Protein AF-A0A7S2IAU6-F1 (afdb_monomer_lite)

Sequence (207 aa):
QGCVGSRCLAGGSSYVEPAMAGFDFDEIPEDHSEEKEKLLCVQAKAVERLSSPEARLVFDALRDQCAKREQFDGARVEKIMAFLGSVCEQYSVDLEWIFTTPGTLFAGDAEVSRLQSEIDELIRFCDPGPSGLDKNDCIEVTGLESESGKPNNGKKAVVTKWMPEKGRYEVRISGDKFLTLKPENLRKLGELEKLRCVQKQAAEIMA

Structure (mmCIF, N/CA/C/O backbone):
data_AF-A0A7S2IAU6-F1
#
_entry.id   AF-A0A7S2IAU6-F1
#
loop_
_atom_site.group_PDB
_atom_site.id
_atom_site.type_symbol
_atom_site.label_atom_id
_atom_site.label_alt_id
_atom_site.label_comp_id
_atom_site.label_asym_id
_atom_site.label_entity_id
_atom_site.label_seq_id
_atom_site.pdbx_PDB_ins_code
_atom_site.Cartn_x
_atom_site.Cartn_y
_atom_site.Cartn_z
_atom_site.occupancy
_atom_site.B_iso_or_equiv
_atom_site.auth_seq_id
_atom_site.auth_comp_id
_atom_site.auth_asym_id
_atom_site.auth_atom_id
_atom_site.pdbx_PDB_model_num
ATOM 1 N N . GLN A 1 1 ? 55.550 -36.530 42.827 1.00 49.88 1 GLN A N 1
ATOM 2 C CA . GLN A 1 1 ? 55.565 -37.316 41.573 1.00 49.88 1 GLN A CA 1
ATOM 3 C C . GLN A 1 1 ? 54.332 -36.888 40.788 1.00 49.88 1 GLN A C 1
ATOM 5 O O . GLN A 1 1 ? 53.255 -37.027 41.333 1.00 49.88 1 GLN A O 1
ATOM 10 N N . GLY A 1 2 ? 54.363 -36.266 39.616 1.00 49.06 2 GLY A N 1
ATOM 11 C CA . GLY A 1 2 ? 55.437 -35.792 38.754 1.00 49.06 2 GLY A CA 1
ATOM 12 C C . GLY A 1 2 ? 54.860 -34.731 37.799 1.00 49.06 2 GLY A C 1
ATOM 13 O O . GLY A 1 2 ? 53.654 -34.680 37.574 1.00 49.06 2 GLY A O 1
ATOM 14 N N . CYS A 1 3 ? 55.732 -33.858 37.302 1.00 47.06 3 CYS A N 1
ATOM 15 C CA . CYS A 1 3 ? 55.456 -32.831 36.298 1.00 47.06 3 CYS A CA 1
ATOM 16 C C . CYS A 1 3 ? 55.268 -33.433 34.900 1.00 47.06 3 CYS A C 1
ATOM 18 O O . CYS A 1 3 ? 56.071 -34.290 34.560 1.00 47.06 3 CYS A O 1
ATOM 20 N N . VAL A 1 4 ? 54.359 -32.886 34.077 1.00 53.03 4 VAL A N 1
ATOM 21 C CA . VAL A 1 4 ? 54.545 -32.480 32.653 1.00 53.03 4 VAL A CA 1
ATOM 22 C C . VAL A 1 4 ? 53.312 -31.610 32.318 1.00 53.03 4 VAL A C 1
ATOM 24 O O . VAL A 1 4 ? 52.197 -32.045 32.559 1.00 53.03 4 VAL A O 1
ATOM 27 N N . GLY A 1 5 ? 53.365 -30.343 31.906 1.00 53.44 5 GLY A N 1
ATOM 28 C CA . GLY A 1 5 ? 54.217 -29.740 30.889 1.00 53.44 5 GLY A CA 1
ATOM 29 C C . GLY A 1 5 ? 53.510 -29.843 29.534 1.00 53.44 5 GLY A C 1
ATOM 30 O O . GLY A 1 5 ? 53.753 -30.790 28.797 1.00 53.44 5 GLY A O 1
ATOM 31 N N . SER A 1 6 ? 52.618 -28.908 29.196 1.00 59.94 6 SER A N 1
ATOM 32 C CA . SER A 1 6 ? 52.077 -28.796 27.835 1.00 59.94 6 SER A CA 1
ATOM 33 C C . SER A 1 6 ? 51.987 -27.337 27.415 1.00 59.94 6 SER A C 1
ATOM 35 O O . SER A 1 6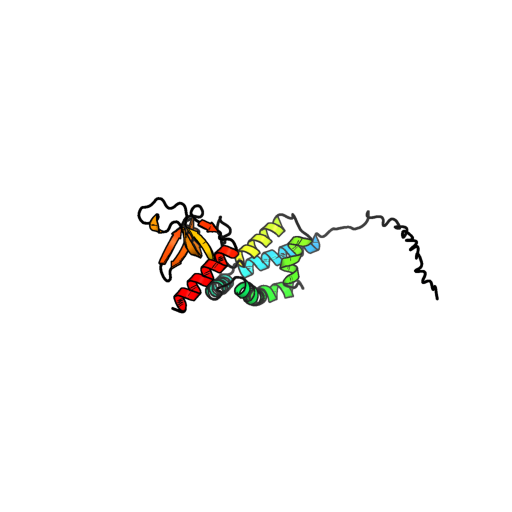 ? 51.426 -26.481 28.093 1.00 59.94 6 SER A O 1
ATOM 37 N N . ARG A 1 7 ? 52.689 -27.094 26.315 1.00 52.72 7 ARG A N 1
ATOM 38 C CA . ARG A 1 7 ? 53.165 -25.843 25.750 1.00 52.72 7 ARG A CA 1
ATOM 39 C C . ARG A 1 7 ? 52.294 -25.601 24.516 1.00 52.72 7 ARG A C 1
ATOM 41 O O . ARG A 1 7 ? 52.447 -26.331 23.544 1.00 52.72 7 ARG A O 1
ATOM 48 N N . CYS A 1 8 ? 51.378 -24.636 24.557 1.00 59.12 8 CYS A N 1
ATOM 49 C CA . CYS A 1 8 ? 50.621 -24.230 23.371 1.00 59.12 8 CYS A CA 1
ATOM 50 C C . CYS A 1 8 ? 51.310 -23.033 22.715 1.00 59.12 8 CYS A C 1
ATOM 52 O O . CYS A 1 8 ? 51.660 -22.051 23.366 1.00 59.12 8 CYS A O 1
ATOM 54 N N . LEU A 1 9 ? 51.578 -23.208 21.427 1.00 56.75 9 LEU A N 1
ATOM 55 C CA . LEU A 1 9 ? 52.429 -22.394 20.575 1.00 56.75 9 LEU A CA 1
ATOM 56 C C . LEU A 1 9 ? 51.733 -21.078 20.210 1.00 56.75 9 LEU A C 1
ATOM 58 O O . LEU A 1 9 ? 50.591 -21.078 19.759 1.00 56.75 9 LEU A O 1
ATOM 62 N N . ALA A 1 10 ? 52.454 -19.968 20.360 1.00 54.72 10 ALA A N 1
ATOM 63 C CA . ALA A 1 10 ? 52.104 -18.692 19.757 1.00 54.72 10 ALA A CA 1
ATOM 64 C C . ALA A 1 10 ? 52.310 -18.794 18.234 1.00 54.72 10 ALA A C 1
ATOM 66 O O . ALA A 1 10 ? 53.439 -18.759 17.748 1.00 54.72 10 ALA A O 1
ATOM 67 N N . GLY A 1 11 ? 51.220 -18.976 17.488 1.00 56.69 11 GLY A N 1
ATOM 68 C CA . GLY A 1 11 ? 51.207 -18.866 16.032 1.00 56.69 11 GLY A CA 1
ATOM 69 C C . GLY A 1 11 ? 51.083 -17.401 15.629 1.00 56.69 11 GLY A C 1
ATOM 70 O O . GLY A 1 11 ? 49.991 -16.842 15.662 1.00 56.69 11 GLY A O 1
ATOM 71 N N . GLY A 1 12 ? 52.204 -16.773 15.277 1.00 52.38 12 GLY A N 1
ATOM 72 C CA . GLY A 1 12 ? 52.212 -15.467 14.627 1.00 52.38 12 GLY A CA 1
ATOM 73 C C . GLY A 1 12 ? 51.641 -15.590 13.217 1.00 52.38 12 GLY A C 1
ATOM 74 O O . GLY A 1 12 ? 52.307 -16.101 12.322 1.00 52.38 12 GLY A O 1
ATOM 75 N N . SER A 1 13 ? 50.404 -15.135 13.026 1.00 59.09 13 SER A N 1
ATOM 76 C CA . SER A 1 13 ? 49.812 -14.948 11.704 1.00 59.09 13 SER A CA 1
ATOM 77 C C . SER A 1 13 ? 50.362 -13.650 11.117 1.00 59.09 13 SER A C 1
ATOM 79 O O . SER A 1 13 ? 49.843 -12.571 11.395 1.00 59.09 13 SER A O 1
ATOM 81 N N . SER A 1 14 ? 51.441 -13.740 10.338 1.00 59.97 14 SER A N 1
ATOM 82 C CA . SER A 1 14 ? 51.926 -12.629 9.520 1.00 59.97 14 SER A CA 1
ATOM 83 C C . SER A 1 14 ? 50.913 -12.372 8.406 1.00 59.97 14 SER A C 1
ATOM 85 O O . SER A 1 14 ? 50.930 -13.034 7.368 1.00 59.97 14 SER A O 1
ATOM 87 N N . TYR A 1 15 ? 49.989 -11.450 8.659 1.00 60.81 15 TYR A N 1
ATOM 88 C CA . TYR A 1 15 ? 49.079 -10.935 7.648 1.00 60.81 15 TYR A CA 1
ATOM 89 C C . TYR A 1 15 ? 49.919 -10.120 6.661 1.00 60.81 15 TYR A C 1
ATOM 91 O O . TYR A 1 15 ? 50.448 -9.066 7.008 1.00 60.81 15 TYR A O 1
ATOM 99 N N . VAL A 1 16 ? 50.128 -10.660 5.464 1.00 64.38 16 VAL A N 1
ATOM 100 C CA . VAL A 1 16 ? 50.769 -9.934 4.367 1.00 64.38 16 VAL A CA 1
ATOM 101 C C . VAL A 1 16 ? 49.661 -9.103 3.733 1.00 64.38 16 VAL A C 1
ATOM 103 O O . VAL A 1 16 ? 48.736 -9.674 3.159 1.00 64.38 16 VAL A O 1
ATOM 106 N N . GLU A 1 17 ? 49.698 -7.780 3.904 1.00 61.25 17 GLU A N 1
ATOM 107 C CA . GLU A 1 17 ? 48.782 -6.879 3.200 1.00 61.25 17 GLU A CA 1
ATOM 108 C C . GLU A 1 17 ? 48.925 -7.116 1.688 1.00 61.25 17 GLU A C 1
ATOM 110 O O . GLU A 1 17 ? 50.026 -6.956 1.149 1.00 61.25 17 GLU A O 1
ATOM 115 N N . PRO A 1 18 ? 47.858 -7.536 0.984 1.00 67.00 18 PRO A N 1
ATOM 116 C CA . PRO A 1 18 ? 47.902 -7.607 -0.464 1.00 67.00 18 PRO A CA 1
ATOM 117 C C . PRO A 1 18 ? 48.033 -6.179 -0.993 1.00 67.00 18 PRO A C 1
ATOM 119 O O . PRO A 1 18 ? 47.197 -5.323 -0.708 1.00 67.00 18 PRO A O 1
ATOM 122 N N . ALA A 1 19 ? 49.101 -5.923 -1.749 1.00 62.97 19 ALA A N 1
ATOM 123 C CA . ALA A 1 19 ? 49.292 -4.671 -2.461 1.00 62.97 19 ALA A CA 1
ATOM 124 C C . ALA A 1 19 ? 48.066 -4.424 -3.352 1.00 62.97 19 ALA A C 1
ATOM 126 O O . ALA A 1 19 ? 47.854 -5.134 -4.336 1.00 62.97 19 ALA A O 1
ATOM 127 N N . MET A 1 20 ? 47.238 -3.449 -2.971 1.00 63.84 20 MET A N 1
ATOM 128 C CA . MET A 1 20 ? 46.122 -2.986 -3.785 1.00 63.84 20 MET A CA 1
ATOM 129 C C . MET A 1 20 ? 46.710 -2.326 -5.029 1.00 63.84 20 MET A C 1
ATOM 131 O O . MET A 1 20 ? 47.146 -1.177 -4.991 1.00 63.84 20 MET A O 1
ATOM 135 N N . ALA A 1 21 ? 46.797 -3.092 -6.116 1.00 62.91 21 ALA A N 1
ATOM 136 C CA . ALA A 1 21 ? 47.052 -2.548 -7.436 1.00 62.91 21 ALA A CA 1
ATOM 137 C C . ALA A 1 21 ? 45.980 -1.485 -7.699 1.00 62.91 21 ALA A C 1
ATOM 139 O O . ALA A 1 21 ? 44.790 -1.789 -7.612 1.00 62.91 21 ALA A O 1
ATOM 140 N N . GLY A 1 22 ? 46.415 -0.244 -7.934 1.00 60.53 22 GLY A N 1
ATOM 141 C CA . GLY A 1 22 ? 45.543 0.877 -8.258 1.00 60.53 22 GLY A CA 1
ATOM 142 C C . GLY A 1 22 ? 44.702 0.526 -9.475 1.00 60.53 22 GLY A C 1
ATOM 143 O O . GLY A 1 22 ? 45.196 0.525 -10.597 1.00 60.53 22 GLY A O 1
ATOM 144 N N . PHE A 1 23 ? 43.453 0.153 -9.225 1.00 65.19 23 PHE A N 1
ATOM 145 C CA . PHE A 1 23 ? 42.424 0.110 -10.244 1.00 65.19 23 PHE A CA 1
ATOM 146 C C . PHE A 1 23 ? 42.090 1.575 -10.526 1.00 65.19 23 PHE A C 1
ATOM 148 O O . PHE A 1 23 ? 41.468 2.230 -9.689 1.00 65.19 23 PHE A O 1
ATOM 155 N N . ASP A 1 24 ? 42.590 2.107 -11.642 1.00 66.44 24 ASP A N 1
ATOM 156 C CA . ASP A 1 24 ? 42.196 3.428 -12.130 1.00 66.44 24 ASP A CA 1
ATOM 157 C C . ASP A 1 24 ? 40.682 3.400 -12.379 1.00 66.44 24 ASP A C 1
ATOM 159 O O . ASP A 1 24 ? 40.186 2.704 -13.263 1.00 66.44 24 ASP A O 1
ATOM 163 N N . PHE A 1 25 ? 39.940 4.112 -11.530 1.00 63.31 25 PHE A N 1
ATOM 164 C CA . PHE A 1 25 ? 38.474 4.168 -11.516 1.00 63.31 25 PHE A CA 1
ATOM 165 C C . PHE A 1 25 ? 37.921 5.180 -12.541 1.00 63.31 25 PHE A C 1
ATOM 167 O O . PHE A 1 25 ? 36.748 5.534 -12.496 1.00 63.31 25 PHE A O 1
ATOM 174 N N . ASP A 1 26 ? 38.768 5.666 -13.451 1.00 64.94 26 ASP A N 1
ATOM 175 C CA . ASP A 1 26 ? 38.473 6.793 -14.345 1.00 64.94 26 ASP A CA 1
ATOM 176 C C . ASP A 1 26 ? 37.840 6.392 -15.693 1.00 64.94 26 ASP A C 1
ATOM 178 O O . ASP A 1 26 ? 37.544 7.261 -16.509 1.00 64.94 26 ASP A O 1
ATOM 182 N N . GLU A 1 27 ? 37.568 5.107 -15.946 1.00 63.59 27 GLU A N 1
ATOM 183 C CA . GLU A 1 27 ? 36.966 4.665 -17.215 1.00 63.59 27 GLU A CA 1
ATOM 184 C C . GLU A 1 27 ? 35.866 3.615 -17.029 1.00 63.59 27 GLU A C 1
ATOM 186 O O . GLU A 1 27 ? 36.009 2.455 -17.415 1.00 63.59 27 GLU A O 1
ATOM 191 N N . ILE A 1 28 ? 34.713 4.031 -16.502 1.00 60.19 28 ILE A N 1
ATOM 192 C CA . ILE A 1 28 ? 33.460 3.327 -16.792 1.00 60.19 28 ILE A CA 1
ATOM 193 C C . ILE A 1 28 ? 32.442 4.356 -17.289 1.00 60.19 28 ILE A C 1
ATOM 195 O O . ILE A 1 28 ? 32.020 5.221 -16.521 1.00 60.19 28 ILE A O 1
ATOM 199 N N . PRO A 1 29 ? 32.051 4.309 -18.575 1.00 56.50 29 PRO A N 1
ATOM 200 C CA . PRO A 1 29 ? 30.949 5.112 -19.068 1.00 56.50 29 PRO A CA 1
ATOM 201 C C . PRO A 1 29 ? 29.651 4.536 -18.496 1.00 56.50 29 PRO A C 1
ATOM 203 O O . PRO A 1 29 ? 29.080 3.603 -19.052 1.00 56.50 29 PRO A O 1
ATOM 206 N N . GLU A 1 30 ? 29.176 5.085 -17.381 1.00 67.19 30 GLU A N 1
ATOM 207 C CA . GLU A 1 30 ? 27.832 4.806 -16.855 1.00 67.19 30 GLU A CA 1
ATOM 208 C C . GLU A 1 30 ? 26.776 5.583 -17.660 1.00 67.19 30 GLU A C 1
ATOM 210 O O . GLU A 1 30 ? 25.956 6.331 -17.126 1.00 67.19 30 GLU A O 1
ATOM 215 N N . ASP A 1 31 ? 26.809 5.443 -18.987 1.00 85.69 31 ASP A N 1
ATOM 216 C CA . ASP A 1 31 ? 25.716 5.902 -19.836 1.00 85.69 31 ASP A CA 1
ATOM 217 C C . ASP A 1 31 ? 24.594 4.858 -19.805 1.00 85.69 31 ASP A C 1
ATOM 219 O O . ASP A 1 31 ? 24.404 4.065 -20.724 1.00 85.69 31 ASP A O 1
ATOM 223 N N . HIS A 1 32 ? 23.844 4.851 -18.704 1.00 88.38 32 HIS A N 1
ATOM 224 C CA . HIS A 1 32 ? 22.653 4.018 -18.525 1.00 88.38 32 HIS A CA 1
ATOM 225 C C . HIS A 1 32 ? 21.424 4.577 -19.270 1.00 88.38 32 HIS A C 1
ATOM 227 O O . HIS A 1 32 ? 20.285 4.280 -18.901 1.00 88.38 32 HIS A O 1
ATOM 233 N N . SER A 1 33 ? 21.607 5.432 -20.285 1.00 91.50 33 SER A N 1
ATOM 234 C CA . SER A 1 33 ? 20.496 6.087 -20.989 1.00 91.50 33 SER A CA 1
ATOM 235 C C . SER A 1 33 ? 19.565 5.096 -21.690 1.00 91.50 33 SER A C 1
ATOM 237 O O . SER A 1 33 ? 18.347 5.231 -21.564 1.00 91.50 33 SER A O 1
ATOM 239 N N . GLU A 1 34 ? 20.105 4.064 -22.346 1.00 93.25 34 GLU A N 1
ATOM 240 C CA . GLU A 1 34 ? 19.302 3.027 -23.013 1.00 93.25 34 GLU A CA 1
ATOM 241 C C . GLU A 1 34 ? 18.480 2.204 -22.006 1.00 93.25 34 GLU A C 1
ATOM 243 O O . GLU A 1 34 ? 17.287 1.957 -22.201 1.00 93.25 34 GLU A O 1
ATOM 248 N N . GLU A 1 35 ? 19.094 1.806 -20.890 1.00 93.50 35 GLU A N 1
ATOM 249 C CA . GLU A 1 35 ? 18.430 1.042 -19.828 1.00 93.50 35 GLU A CA 1
ATOM 250 C C . GLU A 1 35 ? 17.358 1.875 -19.126 1.00 93.50 35 GLU A C 1
ATOM 252 O O . GLU A 1 35 ? 16.280 1.366 -18.807 1.00 93.50 35 GLU A O 1
ATOM 257 N N . LYS A 1 36 ? 17.620 3.173 -18.950 1.00 94.44 36 LYS A N 1
ATOM 258 C CA . LYS A 1 36 ? 16.654 4.136 -18.430 1.00 94.44 36 LYS A CA 1
ATOM 259 C C . LYS A 1 36 ? 15.463 4.290 -19.366 1.00 94.44 36 LYS A C 1
ATOM 261 O O . LYS A 1 36 ? 14.325 4.215 -18.909 1.00 94.44 36 LYS A O 1
ATOM 266 N N . GLU A 1 37 ? 15.693 4.502 -20.661 1.00 96.06 37 GLU A N 1
ATOM 267 C CA . GLU A 1 37 ? 14.613 4.637 -21.646 1.00 96.06 37 GLU A CA 1
ATOM 268 C C . GLU A 1 37 ? 13.767 3.361 -21.703 1.00 96.06 37 GLU A C 1
ATOM 270 O O . GLU A 1 37 ? 12.531 3.422 -21.693 1.00 96.06 37 GLU A O 1
ATOM 275 N N . LYS A 1 38 ? 14.424 2.196 -21.664 1.00 96.00 38 LYS A N 1
ATOM 276 C CA . LYS A 1 38 ? 13.760 0.898 -21.552 1.00 96.00 38 LYS A CA 1
ATOM 277 C C . LYS A 1 38 ? 12.906 0.814 -20.284 1.00 96.00 38 LYS A C 1
ATOM 279 O O . LYS A 1 38 ? 11.744 0.416 -20.376 1.00 96.00 38 LYS A O 1
ATOM 284 N N . LEU A 1 39 ? 13.439 1.204 -19.124 1.00 95.75 39 LEU A N 1
ATOM 285 C CA . LEU A 1 39 ? 12.713 1.179 -17.851 1.00 95.75 39 LEU A CA 1
ATOM 286 C C . LEU A 1 39 ? 11.490 2.092 -17.878 1.00 95.75 39 LEU A C 1
ATOM 288 O O . LEU A 1 39 ? 10.398 1.650 -17.528 1.00 95.75 39 LEU A O 1
ATOM 292 N N . LEU A 1 40 ? 11.654 3.324 -18.355 1.00 96.19 40 LEU A N 1
ATOM 293 C CA . LEU A 1 40 ? 10.562 4.284 -18.498 1.00 96.19 40 LEU A CA 1
ATOM 294 C C . LEU A 1 40 ? 9.461 3.741 -19.415 1.00 96.19 40 LEU A C 1
ATOM 296 O O . LEU A 1 40 ? 8.282 3.801 -19.066 1.00 96.19 40 LEU A O 1
ATOM 300 N N . CYS A 1 41 ? 9.829 3.142 -20.551 1.00 97.19 41 CYS A N 1
ATOM 301 C CA . CYS A 1 41 ? 8.875 2.509 -21.461 1.00 97.19 41 CYS A CA 1
ATOM 302 C C . CYS A 1 41 ? 8.112 1.352 -20.799 1.00 97.19 41 CYS A C 1
ATOM 304 O O . CYS A 1 41 ? 6.894 1.232 -20.968 1.00 97.19 41 CYS A O 1
ATOM 306 N N . VAL A 1 42 ? 8.816 0.496 -20.054 1.00 97.38 42 VAL A N 1
ATOM 307 C CA . VAL A 1 42 ? 8.213 -0.644 -19.351 1.00 97.38 42 VAL A CA 1
ATOM 308 C C . VAL A 1 42 ? 7.278 -0.165 -18.242 1.00 97.38 42 VAL A C 1
ATOM 310 O O . VAL A 1 42 ? 6.135 -0.618 -18.181 1.00 97.38 42 VAL A O 1
ATOM 313 N N . GLN A 1 43 ? 7.714 0.779 -17.405 1.00 96.56 43 GLN A N 1
ATOM 314 C CA . GLN A 1 43 ? 6.903 1.320 -16.316 1.00 96.56 43 GLN A CA 1
ATOM 315 C C . GLN A 1 43 ? 5.676 2.078 -16.836 1.00 96.56 43 GLN A C 1
ATOM 317 O O . GLN A 1 43 ? 4.581 1.873 -16.319 1.00 96.56 43 GLN A O 1
ATOM 322 N N . ALA A 1 44 ? 5.809 2.884 -17.893 1.00 97.62 44 ALA A N 1
ATOM 323 C CA . ALA A 1 44 ? 4.675 3.588 -18.496 1.00 97.62 44 ALA A CA 1
ATOM 324 C C . ALA A 1 44 ? 3.603 2.610 -19.008 1.00 97.62 44 ALA A C 1
ATOM 326 O O . ALA A 1 44 ? 2.414 2.786 -18.738 1.00 97.62 44 ALA A O 1
ATOM 327 N N . LYS A 1 45 ? 4.014 1.525 -19.678 1.00 97.94 45 LYS A N 1
ATOM 328 C CA . LYS A 1 45 ? 3.082 0.466 -20.097 1.00 97.94 45 LYS A CA 1
ATOM 329 C C . LYS A 1 45 ? 2.510 -0.317 -18.923 1.00 97.94 45 LYS A C 1
ATOM 331 O O . LYS A 1 45 ? 1.353 -0.732 -18.976 1.00 97.94 45 LYS A O 1
ATOM 336 N N . ALA A 1 46 ? 3.291 -0.532 -17.867 1.00 96.88 46 ALA A N 1
ATOM 337 C CA . ALA A 1 46 ? 2.792 -1.168 -16.657 1.00 96.88 46 ALA A CA 1
ATOM 338 C C . ALA A 1 46 ? 1.694 -0.317 -16.003 1.00 96.88 46 ALA A C 1
ATOM 340 O O . ALA A 1 46 ? 0.629 -0.851 -15.698 1.00 96.88 46 ALA A O 1
ATOM 341 N N . VAL A 1 47 ? 1.899 0.999 -15.881 1.00 97.38 47 VAL A N 1
ATOM 342 C CA . VAL A 1 47 ? 0.878 1.954 -15.423 1.00 97.38 47 VAL A CA 1
ATOM 343 C C . VAL A 1 47 ? -0.370 1.881 -16.301 1.00 97.38 47 VAL A C 1
ATOM 345 O O . VAL A 1 47 ? -1.471 1.719 -15.778 1.00 97.38 47 VAL A O 1
ATOM 348 N N . GLU A 1 48 ? -0.229 1.930 -17.627 1.00 97.44 48 GLU A N 1
ATOM 349 C CA . GLU A 1 48 ? -1.358 1.830 -18.564 1.00 97.44 48 GLU A CA 1
ATOM 350 C C . GLU A 1 48 ? -2.180 0.547 -18.335 1.00 97.44 48 GLU A C 1
ATOM 352 O O . GLU A 1 48 ? -3.406 0.588 -18.230 1.00 97.44 48 GLU A O 1
ATOM 357 N N . ARG A 1 49 ? -1.514 -0.606 -18.190 1.00 97.50 49 ARG A N 1
ATOM 358 C CA . ARG A 1 49 ? -2.188 -1.897 -17.981 1.00 97.50 49 ARG A CA 1
ATOM 359 C C . ARG A 1 49 ? -2.812 -2.025 -16.596 1.00 97.50 49 ARG A C 1
ATOM 361 O O . ARG A 1 49 ? -3.948 -2.486 -16.488 1.00 97.50 49 ARG A O 1
ATOM 368 N N . LEU A 1 50 ? -2.106 -1.617 -15.547 1.00 96.88 50 LEU A N 1
ATOM 369 C CA . LEU A 1 50 ? -2.578 -1.719 -14.162 1.00 96.88 50 LEU A CA 1
ATOM 370 C C . LEU A 1 50 ? -3.661 -0.684 -13.833 1.00 96.88 50 LEU A C 1
ATOM 372 O O . LEU A 1 50 ? -4.487 -0.918 -12.952 1.00 96.88 50 LEU A O 1
ATOM 376 N N . SER A 1 51 ? -3.694 0.440 -14.551 1.00 96.69 51 SER A N 1
ATOM 377 C CA . SER A 1 51 ? -4.745 1.454 -14.423 1.00 96.69 51 SER A CA 1
ATOM 378 C C . SER A 1 51 ? -6.023 1.115 -15.198 1.00 96.69 51 SER A C 1
ATOM 380 O O . SER A 1 51 ? -7.032 1.798 -14.997 1.00 96.69 51 SER A O 1
ATOM 382 N N . SER A 1 52 ? -6.017 0.056 -16.022 1.00 97.62 52 SER A N 1
ATOM 383 C CA . SER A 1 52 ? -7.202 -0.405 -16.754 1.00 97.62 52 SER A CA 1
ATOM 384 C C . SER A 1 52 ? -8.373 -0.744 -15.812 1.00 97.62 52 SER A C 1
ATOM 386 O O . SER A 1 52 ? -8.153 -1.216 -14.689 1.00 97.62 52 SER A O 1
ATOM 388 N N . PRO A 1 53 ? -9.636 -0.525 -16.233 1.00 97.44 53 PRO A N 1
ATOM 389 C CA . PRO A 1 53 ? -10.808 -0.871 -15.426 1.00 97.44 53 PRO A CA 1
ATOM 390 C C . PRO A 1 53 ? -10.830 -2.344 -14.999 1.00 97.44 53 PRO A C 1
ATOM 392 O O . PRO A 1 53 ? -11.197 -2.655 -13.866 1.00 97.44 53 PRO A O 1
ATOM 395 N N . GLU A 1 54 ? -10.399 -3.245 -15.880 1.00 97.56 54 GLU A N 1
ATOM 396 C CA . GLU A 1 54 ? -10.332 -4.682 -15.622 1.00 97.56 54 GLU A CA 1
ATOM 397 C C . GLU A 1 54 ? -9.325 -5.001 -14.513 1.00 97.56 54 GLU A C 1
ATOM 399 O O . GLU A 1 54 ? -9.647 -5.746 -13.585 1.00 97.56 54 GLU A O 1
ATOM 404 N N . ALA A 1 55 ? -8.127 -4.407 -14.569 1.00 96.62 55 ALA A N 1
ATOM 405 C CA . ALA A 1 55 ? -7.120 -4.574 -13.525 1.00 96.62 55 ALA A CA 1
ATOM 406 C C . ALA A 1 55 ? -7.610 -4.033 -12.179 1.00 96.62 55 ALA A C 1
ATOM 408 O O . ALA A 1 55 ? -7.478 -4.718 -11.162 1.00 96.62 55 ALA A O 1
ATOM 409 N N . ARG A 1 56 ? -8.248 -2.857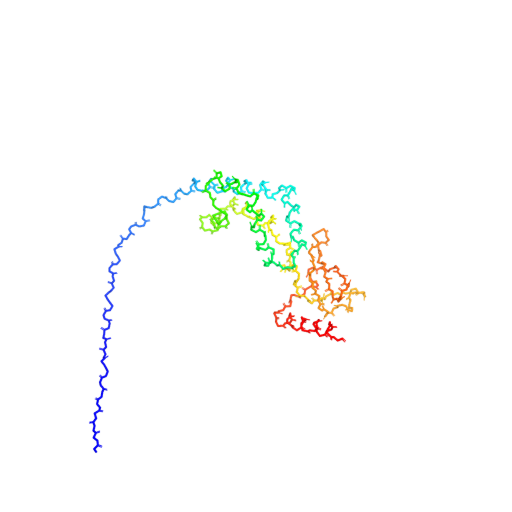 -12.171 1.00 95.12 56 ARG A N 1
ATOM 410 C CA . ARG A 1 56 ? -8.826 -2.266 -10.954 1.00 95.12 56 ARG A CA 1
ATOM 411 C C . ARG A 1 56 ? -9.853 -3.185 -10.303 1.00 95.12 56 ARG A C 1
ATOM 413 O O . ARG A 1 56 ? -9.720 -3.475 -9.120 1.00 95.12 56 ARG A O 1
ATOM 420 N N . LEU A 1 57 ? -10.800 -3.721 -11.077 1.00 95.00 57 LEU A N 1
ATOM 421 C CA . LEU A 1 57 ? -11.800 -4.665 -10.566 1.00 95.00 57 LEU A CA 1
ATOM 422 C C . LEU A 1 57 ? -11.160 -5.924 -9.965 1.00 95.00 57 LEU A C 1
ATOM 424 O O . LEU A 1 57 ? -11.608 -6.403 -8.924 1.00 95.00 57 LEU A O 1
ATOM 428 N N . VAL A 1 58 ? -10.105 -6.454 -10.594 1.00 96.94 58 VAL A N 1
ATOM 429 C CA . VAL A 1 58 ? -9.376 -7.621 -10.074 1.00 96.94 58 VAL A CA 1
ATOM 430 C C . VAL A 1 58 ? -8.666 -7.294 -8.762 1.00 96.94 58 VAL A C 1
ATOM 432 O O . VAL A 1 58 ? -8.759 -8.082 -7.818 1.00 96.94 58 VAL A O 1
ATOM 435 N N . PHE A 1 59 ? -7.977 -6.154 -8.673 1.00 95.06 59 PHE A N 1
ATOM 436 C CA . PHE A 1 59 ? -7.301 -5.762 -7.437 1.00 95.06 59 PHE A CA 1
ATOM 437 C C . PHE A 1 59 ? -8.291 -5.422 -6.325 1.00 95.06 59 PHE A C 1
ATOM 439 O O . PHE A 1 59 ? -8.067 -5.848 -5.199 1.00 95.06 59 PHE A O 1
ATOM 446 N N . ASP A 1 60 ? -9.405 -4.754 -6.617 1.00 92.00 60 ASP A N 1
ATOM 447 C CA . ASP A 1 60 ? -10.452 -4.467 -5.629 1.00 92.00 60 ASP A CA 1
ATOM 448 C C . ASP A 1 60 ? -11.072 -5.755 -5.083 1.00 92.00 60 ASP A C 1
ATOM 450 O O . ASP A 1 60 ? -11.116 -5.956 -3.868 1.00 92.00 60 ASP A O 1
ATOM 454 N N . ALA A 1 61 ? -11.423 -6.697 -5.964 1.00 94.06 61 ALA A N 1
ATOM 455 C CA . ALA A 1 61 ? -11.893 -8.013 -5.545 1.00 94.06 61 ALA A CA 1
ATOM 456 C C . ALA A 1 61 ? -10.852 -8.742 -4.678 1.00 94.06 61 ALA A C 1
ATOM 458 O O . ALA A 1 61 ? -11.213 -9.424 -3.716 1.00 94.06 61 ALA A O 1
ATOM 459 N N . LEU A 1 62 ? -9.560 -8.588 -4.984 1.00 95.00 62 LEU A N 1
ATOM 460 C CA . LEU A 1 62 ? -8.487 -9.179 -4.191 1.00 95.00 62 LEU A CA 1
ATOM 461 C C . LEU A 1 62 ? -8.349 -8.510 -2.812 1.00 95.00 62 LEU A C 1
ATOM 463 O O . LEU A 1 62 ? -8.180 -9.203 -1.809 1.00 95.00 62 LEU A O 1
ATOM 467 N N . ARG A 1 63 ? -8.477 -7.181 -2.733 1.00 91.38 63 ARG A N 1
ATOM 468 C CA . ARG A 1 63 ? -8.481 -6.420 -1.467 1.00 91.38 63 ARG A CA 1
ATOM 469 C C . ARG A 1 63 ? -9.658 -6.804 -0.568 1.00 91.38 63 ARG A C 1
ATOM 471 O O . ARG A 1 63 ? -9.513 -6.820 0.661 1.00 91.38 63 ARG A O 1
ATOM 478 N N . ASP A 1 64 ? -10.798 -7.135 -1.165 1.00 89.00 64 ASP A N 1
ATOM 479 C CA . ASP A 1 64 ? -11.988 -7.598 -0.450 1.00 89.00 64 ASP A CA 1
ATOM 480 C C . ASP A 1 64 ? -11.835 -9.035 0.062 1.00 89.00 64 ASP A C 1
ATOM 482 O O . ASP A 1 64 ? -12.215 -9.329 1.198 1.00 89.00 64 ASP A O 1
ATOM 486 N N . GLN A 1 65 ? -11.230 -9.918 -0.736 1.00 92.81 65 GLN A N 1
ATOM 487 C CA . GLN A 1 65 ? -10.999 -11.322 -0.373 1.00 92.81 65 GLN A CA 1
ATOM 488 C C . GLN A 1 65 ? -9.893 -11.496 0.674 1.00 92.81 65 GLN A C 1
ATOM 490 O O . GLN A 1 65 ? -9.961 -12.399 1.511 1.00 92.81 65 GLN A O 1
ATOM 495 N N . CYS A 1 66 ? -8.865 -10.648 0.645 1.00 91.62 66 CYS A N 1
ATOM 496 C CA . CYS A 1 66 ? -7.733 -10.758 1.552 1.00 91.62 66 CYS A CA 1
ATOM 497 C C . CYS A 1 66 ? -8.000 -10.029 2.876 1.00 91.62 66 CYS A C 1
ATOM 499 O O . CYS A 1 66 ? -8.259 -8.822 2.938 1.00 91.62 66 CYS A O 1
ATOM 501 N N . ALA A 1 67 ? -7.875 -10.773 3.978 1.00 84.75 67 ALA A N 1
ATOM 502 C CA . ALA A 1 67 ? -7.934 -10.201 5.318 1.00 84.75 67 ALA A CA 1
ATOM 503 C C . ALA A 1 67 ? -6.593 -9.570 5.712 1.00 84.75 67 ALA A C 1
ATOM 505 O O . ALA A 1 67 ? -6.566 -8.594 6.457 1.00 84.75 67 ALA A O 1
ATOM 506 N N . LYS A 1 68 ? -5.473 -10.113 5.230 1.00 85.81 68 LYS A N 1
ATOM 507 C CA . LYS A 1 68 ? -4.134 -9.650 5.603 1.00 85.81 68 LYS A CA 1
ATOM 508 C C . LYS A 1 68 ? -3.302 -9.265 4.391 1.00 85.81 68 LYS A C 1
ATOM 510 O O . LYS A 1 68 ? -3.509 -9.792 3.297 1.00 85.81 68 LYS A O 1
ATOM 515 N N . ARG A 1 69 ? -2.318 -8.399 4.632 1.00 87.38 69 ARG A N 1
ATOM 516 C CA . ARG A 1 69 ? -1.376 -7.930 3.618 1.00 87.38 69 ARG A CA 1
ATOM 517 C C . ARG A 1 69 ? -0.577 -9.076 3.006 1.00 87.38 69 ARG A C 1
ATOM 519 O O . ARG A 1 69 ? -0.425 -9.104 1.798 1.00 87.38 69 ARG A O 1
ATOM 526 N N . GLU A 1 70 ? -0.155 -10.060 3.794 1.00 88.44 70 GLU A N 1
ATOM 527 C CA . GLU A 1 70 ? 0.659 -11.174 3.287 1.00 88.44 70 GLU A CA 1
ATOM 528 C C . GLU A 1 70 ? -0.130 -12.063 2.313 1.00 88.44 70 GLU A C 1
ATOM 530 O O . GLU A 1 70 ? 0.411 -12.537 1.317 1.00 88.44 70 GLU A O 1
ATOM 535 N N . GLN A 1 71 ? -1.429 -12.259 2.575 1.00 91.69 71 GLN A N 1
ATOM 536 C CA . GLN A 1 71 ? -2.322 -12.989 1.667 1.00 91.69 71 GLN A CA 1
ATOM 537 C C . GLN A 1 71 ? -2.497 -12.233 0.352 1.00 91.69 71 GLN A C 1
ATOM 539 O O . GLN A 1 71 ? -2.475 -12.837 -0.720 1.00 91.69 71 GLN A O 1
ATOM 544 N N . PHE A 1 72 ? -2.663 -10.913 0.452 1.00 93.25 72 PHE A N 1
ATOM 545 C CA . PHE A 1 72 ? -2.777 -10.050 -0.708 1.00 93.25 72 PHE A CA 1
ATOM 546 C C . PHE A 1 72 ? -1.488 -10.044 -1.517 1.00 93.25 72 PHE A C 1
ATOM 548 O O . PHE A 1 72 ? -1.555 -10.271 -2.714 1.00 93.25 72 PHE A O 1
ATOM 555 N N . ASP A 1 73 ? -0.329 -9.857 -0.888 1.00 91.25 73 ASP A N 1
ATOM 556 C CA . ASP A 1 73 ? 0.958 -9.775 -1.577 1.00 91.25 73 ASP A CA 1
ATOM 557 C C . ASP A 1 73 ? 1.250 -11.055 -2.375 1.00 91.25 73 ASP A C 1
ATOM 559 O O . ASP A 1 73 ? 1.638 -10.958 -3.539 1.00 91.25 73 ASP A O 1
ATOM 563 N N . GLY A 1 74 ? 0.972 -12.238 -1.812 1.00 91.69 74 GLY A N 1
ATOM 564 C CA . GLY A 1 74 ? 1.122 -13.510 -2.525 1.00 91.69 74 GLY A CA 1
ATOM 565 C C . GLY A 1 74 ? 0.196 -13.633 -3.740 1.00 91.69 74 GLY A C 1
ATOM 566 O O . GLY A 1 74 ? 0.653 -13.892 -4.851 1.00 91.69 74 GLY A O 1
ATOM 567 N N . ALA A 1 75 ? -1.103 -13.387 -3.559 1.00 94.88 75 ALA A N 1
ATOM 568 C CA . ALA A 1 75 ? -2.075 -13.497 -4.648 1.00 94.88 75 ALA A CA 1
ATOM 569 C C . ALA A 1 75 ? -1.942 -12.370 -5.692 1.00 94.88 75 ALA A C 1
ATOM 571 O O . ALA A 1 75 ? -2.258 -12.553 -6.868 1.00 94.88 75 ALA A O 1
ATOM 572 N N . ARG A 1 76 ? -1.454 -11.199 -5.277 1.00 95.31 76 ARG A N 1
ATOM 573 C CA . ARG A 1 76 ? -1.255 -10.019 -6.119 1.00 95.31 76 ARG A CA 1
ATOM 574 C C . ARG A 1 76 ? -0.199 -10.270 -7.179 1.00 95.31 76 ARG A C 1
ATOM 576 O O . ARG A 1 76 ? -0.412 -9.855 -8.312 1.00 95.31 76 ARG A O 1
ATOM 583 N N . VAL A 1 77 ? 0.907 -10.934 -6.838 1.00 94.38 77 VAL A N 1
ATOM 584 C CA . VAL A 1 77 ? 1.993 -11.217 -7.794 1.00 94.38 77 VAL A CA 1
ATOM 585 C C . VAL A 1 77 ? 1.470 -12.013 -8.989 1.00 94.38 77 VAL A C 1
ATOM 587 O O . VAL A 1 77 ? 1.748 -11.648 -10.130 1.00 94.38 77 VAL A O 1
ATOM 590 N N . GLU A 1 78 ? 0.630 -13.025 -8.755 1.00 94.88 78 GLU A N 1
ATOM 591 C CA . GLU A 1 78 ? 0.003 -13.796 -9.836 1.00 94.88 78 GLU A CA 1
ATOM 592 C C . GLU A 1 78 ? -0.879 -12.920 -10.737 1.00 94.88 78 GLU A C 1
ATOM 594 O O . GLU A 1 78 ? -0.848 -13.050 -11.963 1.00 94.88 78 GLU A O 1
ATOM 599 N N . LYS A 1 79 ? -1.656 -11.998 -10.148 1.00 96.44 79 LYS A N 1
ATOM 600 C CA . LYS A 1 79 ? -2.510 -11.079 -10.918 1.00 96.44 79 LYS A CA 1
ATOM 601 C C . LYS A 1 79 ? -1.690 -10.062 -11.701 1.00 96.44 79 LYS A C 1
ATOM 603 O O . LYS A 1 79 ? -1.980 -9.844 -12.872 1.00 96.44 79 LYS A O 1
ATOM 608 N N . ILE A 1 80 ? -0.650 -9.488 -11.096 1.00 96.19 80 ILE A N 1
ATOM 609 C CA . ILE A 1 80 ? 0.282 -8.584 -11.780 1.00 96.19 80 ILE A CA 1
ATOM 610 C C . ILE A 1 80 ? 0.909 -9.299 -12.977 1.00 96.19 80 ILE A C 1
ATOM 612 O O . ILE A 1 80 ? 0.907 -8.742 -14.072 1.00 96.19 80 ILE A O 1
ATOM 616 N N . MET A 1 81 ? 1.370 -10.543 -12.808 1.00 94.62 81 MET A N 1
ATOM 617 C CA . MET A 1 81 ? 1.958 -11.312 -13.907 1.00 94.62 81 MET A CA 1
ATOM 618 C C . MET A 1 81 ? 0.962 -11.550 -15.045 1.00 94.62 81 MET A C 1
ATOM 620 O O . MET A 1 81 ? 1.324 -11.431 -16.212 1.00 94.62 81 MET A O 1
ATOM 624 N N . ALA A 1 82 ? -0.308 -11.817 -14.731 1.00 96.50 82 ALA A N 1
ATOM 625 C CA . ALA A 1 82 ? -1.342 -11.979 -15.751 1.00 96.50 82 ALA A CA 1
ATOM 626 C C . ALA A 1 82 ? -1.563 -10.704 -16.592 1.00 96.50 82 ALA A C 1
ATOM 628 O O . ALA A 1 82 ? -1.835 -10.806 -17.787 1.00 96.50 82 ALA A O 1
ATOM 629 N N . PHE A 1 83 ? -1.423 -9.512 -15.999 1.00 96.06 83 PHE A N 1
ATOM 630 C CA . PHE A 1 83 ? -1.568 -8.238 -16.717 1.00 96.06 83 PHE A CA 1
ATOM 631 C C . PHE A 1 83 ? -0.288 -7.781 -17.422 1.00 96.06 83 PHE A C 1
ATOM 633 O O . PHE A 1 83 ? -0.360 -7.199 -18.507 1.00 96.06 83 PHE A O 1
ATOM 640 N N . LEU A 1 84 ? 0.874 -8.021 -16.811 1.00 97.19 84 LEU A N 1
ATOM 641 C CA . LEU A 1 84 ? 2.163 -7.525 -17.293 1.00 97.19 84 LEU A CA 1
ATOM 642 C C . LEU A 1 84 ? 2.945 -8.546 -18.119 1.00 97.19 84 LEU A C 1
ATOM 644 O O . LEU A 1 84 ? 3.920 -8.153 -18.746 1.00 97.19 84 LEU A O 1
ATOM 648 N N . GLY A 1 85 ? 2.516 -9.809 -18.195 1.00 96.06 85 GLY A N 1
ATOM 649 C CA . GLY A 1 85 ? 3.235 -10.867 -18.911 1.00 96.06 85 GLY A CA 1
ATOM 650 C C . GLY A 1 85 ? 3.611 -10.480 -20.344 1.00 96.06 85 GLY A C 1
ATOM 651 O O . GLY A 1 85 ? 4.773 -10.582 -20.721 1.00 96.06 85 GLY A O 1
ATOM 652 N N . SER A 1 86 ? 2.677 -9.895 -21.103 1.00 96.81 86 SER A N 1
ATOM 653 C CA . SER A 1 86 ? 2.965 -9.424 -22.465 1.00 96.81 86 SER A CA 1
ATOM 654 C C . SER A 1 86 ? 3.947 -8.246 -22.516 1.00 96.81 86 SER A C 1
ATOM 656 O O . SER A 1 86 ? 4.660 -8.082 -23.501 1.00 96.81 86 SER A O 1
ATOM 658 N N . VAL A 1 87 ? 3.971 -7.396 -21.482 1.00 96.81 87 VAL A N 1
ATOM 659 C CA . VAL A 1 87 ? 4.928 -6.280 -21.379 1.00 96.81 87 VAL A CA 1
ATOM 660 C C . VAL A 1 87 ? 6.317 -6.834 -21.060 1.00 96.81 87 VAL A C 1
ATOM 662 O O . VAL A 1 87 ? 7.278 -6.493 -21.740 1.00 96.81 87 VAL A O 1
ATOM 665 N N . CYS A 1 88 ? 6.414 -7.743 -20.092 1.00 95.88 88 CYS A N 1
ATOM 666 C CA . CYS A 1 88 ? 7.647 -8.442 -19.738 1.00 95.88 88 CYS A CA 1
ATOM 667 C C . CYS A 1 88 ? 8.273 -9.140 -20.959 1.00 95.88 88 CYS A C 1
ATOM 669 O O . CYS A 1 88 ? 9.436 -8.900 -21.286 1.00 95.88 88 CYS A O 1
ATOM 671 N N . GLU A 1 89 ? 7.475 -9.915 -21.701 1.00 96.88 89 GLU A N 1
ATOM 672 C CA . GLU A 1 89 ? 7.907 -10.586 -22.934 1.00 96.88 89 GLU A CA 1
ATOM 673 C C . GLU A 1 89 ? 8.373 -9.591 -24.006 1.00 96.88 89 GLU A C 1
ATOM 675 O O . GLU A 1 89 ? 9.443 -9.769 -24.589 1.00 96.88 89 GLU A O 1
ATOM 680 N N . GLN A 1 90 ? 7.616 -8.509 -24.232 1.00 97.38 90 GLN A N 1
ATOM 681 C CA . GLN A 1 90 ? 7.936 -7.508 -25.253 1.00 97.38 90 GLN A CA 1
ATOM 682 C C . GLN A 1 90 ? 9.315 -6.865 -25.045 1.00 97.38 90 GLN A C 1
ATOM 684 O O . GLN A 1 90 ? 10.013 -6.594 -26.022 1.00 97.38 90 GLN A O 1
ATOM 689 N N . TYR A 1 91 ? 9.698 -6.597 -23.797 1.00 96.44 91 TYR A N 1
ATOM 690 C CA . TYR A 1 91 ? 10.961 -5.928 -23.471 1.00 96.44 91 TYR A CA 1
ATOM 691 C C . TYR A 1 91 ? 12.053 -6.900 -23.008 1.00 96.44 91 TYR A C 1
ATOM 693 O O . TYR A 1 91 ? 13.162 -6.458 -22.701 1.00 96.44 91 TYR A O 1
ATOM 701 N N . SER A 1 92 ? 11.770 -8.209 -22.983 1.00 96.56 92 SER A N 1
ATOM 702 C CA . SER A 1 92 ? 12.675 -9.235 -22.445 1.00 96.56 92 SER A CA 1
ATOM 703 C C . SER A 1 92 ? 13.156 -8.879 -21.032 1.00 96.56 92 SER A C 1
ATOM 705 O O . SER A 1 92 ? 14.356 -8.813 -20.768 1.00 96.56 92 SER A O 1
ATOM 707 N N . VAL A 1 93 ? 12.205 -8.562 -20.153 1.00 96.38 93 VAL A N 1
ATOM 708 C CA . VAL A 1 93 ? 12.423 -8.275 -18.726 1.00 96.38 93 VAL A CA 1
ATOM 709 C C . VAL A 1 93 ? 11.494 -9.150 -17.894 1.00 96.38 93 VAL A C 1
ATOM 711 O O . VAL A 1 93 ? 10.465 -9.604 -18.391 1.00 96.38 93 VAL A O 1
ATOM 714 N N . ASP A 1 94 ? 11.831 -9.382 -16.633 1.00 95.88 94 ASP A N 1
ATOM 715 C CA . ASP A 1 94 ? 10.953 -10.057 -15.677 1.00 95.88 94 ASP A CA 1
ATOM 716 C C . ASP A 1 94 ? 10.316 -9.056 -14.695 1.00 95.88 94 ASP A C 1
ATOM 718 O O . ASP A 1 94 ? 10.618 -7.861 -14.702 1.00 95.88 94 ASP A O 1
ATOM 722 N N . LEU A 1 95 ? 9.382 -9.533 -13.864 1.00 93.94 95 LEU A N 1
ATOM 723 C CA . LEU A 1 95 ? 8.733 -8.679 -12.866 1.00 93.94 95 LEU A CA 1
ATOM 724 C C . LEU A 1 95 ? 9.721 -8.157 -11.822 1.00 93.94 95 LEU A C 1
ATOM 726 O O . LEU A 1 95 ? 9.574 -7.023 -11.373 1.00 93.94 95 LEU A O 1
ATOM 730 N N . GLU A 1 96 ? 10.709 -8.961 -11.431 1.00 94.00 96 GLU A N 1
ATOM 731 C CA . GLU A 1 96 ? 11.700 -8.553 -10.438 1.00 94.00 96 GLU A CA 1
ATOM 732 C C . GLU A 1 96 ? 12.474 -7.334 -10.943 1.00 94.00 96 GLU A C 1
ATOM 734 O O . GLU A 1 96 ? 12.607 -6.353 -10.210 1.00 94.00 96 GLU A O 1
ATOM 739 N N . TRP A 1 97 ? 12.861 -7.324 -12.218 1.00 94.50 97 TRP A N 1
ATOM 740 C CA . TRP A 1 97 ? 13.509 -6.195 -12.872 1.00 94.50 97 TRP A CA 1
ATOM 741 C C . TRP A 1 97 ? 12.655 -4.925 -12.824 1.00 94.50 97 TRP A C 1
ATOM 743 O O . TRP A 1 97 ? 13.183 -3.855 -12.530 1.00 94.50 97 TRP A O 1
ATOM 753 N N . ILE A 1 98 ? 11.340 -5.024 -13.049 1.00 92.06 98 ILE A N 1
ATOM 754 C CA . ILE A 1 98 ? 10.434 -3.862 -13.023 1.00 92.06 98 ILE A CA 1
ATOM 755 C C . ILE A 1 98 ? 10.384 -3.222 -11.630 1.00 92.06 98 ILE A C 1
ATOM 757 O O . ILE A 1 98 ? 10.354 -1.998 -11.531 1.00 92.06 98 ILE A O 1
ATOM 761 N N . PHE A 1 99 ? 10.379 -4.030 -10.566 1.00 91.50 99 PHE A N 1
ATOM 762 C CA . PHE A 1 99 ? 10.198 -3.539 -9.194 1.00 91.50 99 PHE A CA 1
ATOM 763 C C . PHE A 1 99 ? 11.506 -3.235 -8.450 1.00 91.50 99 PHE A C 1
ATOM 765 O O . PHE A 1 99 ? 11.497 -2.431 -7.520 1.00 91.50 99 PHE A O 1
ATOM 772 N N . THR A 1 100 ? 12.626 -3.859 -8.823 1.00 92.19 100 THR A N 1
ATOM 773 C CA . THR A 1 100 ? 13.913 -3.693 -8.118 1.00 92.19 100 THR A CA 1
ATOM 774 C C . THR A 1 100 ? 14.822 -2.664 -8.786 1.00 92.19 100 THR A C 1
ATOM 776 O 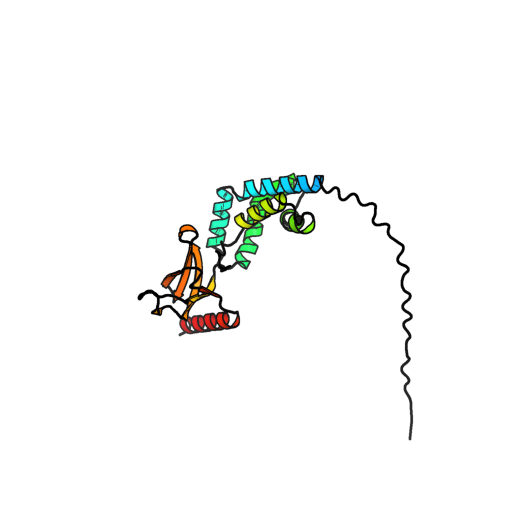O . THR A 1 100 ? 15.379 -1.808 -8.097 1.00 92.19 100 THR A O 1
ATOM 779 N N . THR A 1 101 ? 14.906 -2.675 -10.121 1.00 89.75 101 THR A N 1
ATOM 780 C CA . THR A 1 101 ? 15.800 -1.804 -10.905 1.00 89.75 101 THR A CA 1
ATOM 781 C C . THR A 1 101 ? 15.618 -0.302 -10.649 1.00 89.75 101 THR A C 1
ATOM 783 O O . THR A 1 101 ? 16.630 0.392 -10.520 1.00 89.75 101 THR A O 1
ATOM 786 N N . PRO A 1 102 ? 14.384 0.237 -10.527 1.00 89.50 102 PRO A N 1
ATOM 787 C CA . PRO A 1 102 ? 14.167 1.652 -10.212 1.00 89.50 102 PRO A CA 1
ATOM 788 C C . PRO A 1 102 ? 14.907 2.123 -8.957 1.00 89.50 102 PRO A C 1
ATOM 790 O O . PRO A 1 102 ? 15.481 3.209 -8.943 1.00 89.50 102 PRO A O 1
ATOM 793 N N . GLY A 1 103 ? 14.907 1.298 -7.906 1.00 86.31 103 GLY A N 1
ATOM 794 C CA . GLY A 1 103 ? 15.509 1.636 -6.618 1.00 86.31 103 GLY A CA 1
ATOM 795 C C . GLY A 1 103 ? 17.024 1.448 -6.569 1.00 86.31 103 GLY A C 1
ATOM 796 O O . GLY A 1 103 ? 17.668 2.038 -5.706 1.00 86.31 103 GLY A O 1
ATOM 797 N N . THR A 1 104 ? 17.594 0.640 -7.467 1.00 89.19 104 THR A N 1
ATOM 798 C CA . THR A 1 104 ? 19.031 0.331 -7.478 1.00 89.19 104 THR A CA 1
ATOM 799 C C . THR A 1 104 ? 19.803 1.181 -8.478 1.00 89.19 104 THR A C 1
ATOM 801 O O . THR A 1 104 ? 20.786 1.806 -8.094 1.00 89.19 104 THR A O 1
ATOM 804 N N . LEU A 1 105 ? 19.369 1.215 -9.742 1.00 87.06 105 LEU A N 1
ATOM 805 C CA . LEU A 1 105 ? 20.111 1.865 -10.831 1.00 87.06 105 LEU A CA 1
ATOM 806 C C . LEU A 1 105 ? 19.717 3.329 -11.029 1.00 87.06 105 LEU A C 1
ATOM 808 O O . LEU A 1 105 ? 20.521 4.127 -11.496 1.00 87.06 105 LEU A O 1
ATOM 812 N N . PHE A 1 106 ? 18.490 3.698 -10.662 1.00 89.50 106 PHE A N 1
ATOM 813 C CA . PHE A 1 106 ? 17.930 5.018 -10.968 1.00 89.50 106 PHE A CA 1
ATOM 814 C C . PHE A 1 106 ? 17.396 5.732 -9.723 1.00 89.50 106 PHE A C 1
ATOM 816 O O . PHE A 1 106 ? 16.473 6.547 -9.804 1.00 89.50 106 PHE A O 1
ATOM 823 N N . ALA A 1 107 ? 17.994 5.450 -8.561 1.00 88.81 107 ALA A N 1
ATOM 824 C CA . ALA A 1 107 ? 17.658 6.118 -7.313 1.00 88.81 107 ALA A CA 1
ATOM 825 C C . ALA A 1 107 ? 17.838 7.641 -7.457 1.00 88.81 107 ALA A C 1
ATOM 827 O O . ALA A 1 107 ? 18.945 8.138 -7.648 1.00 88.81 107 ALA A O 1
ATOM 828 N N . GLY A 1 108 ? 16.738 8.390 -7.358 1.00 88.94 108 GLY A N 1
ATOM 829 C CA . GLY A 1 108 ? 16.732 9.851 -7.479 1.00 88.94 108 GLY A CA 1
ATOM 830 C C . GLY A 1 108 ? 16.306 10.390 -8.846 1.00 88.94 108 GLY A C 1
ATOM 831 O O . GLY A 1 108 ? 16.103 11.599 -8.965 1.00 88.94 108 GLY A O 1
ATOM 832 N N . ASP A 1 109 ? 16.094 9.538 -9.856 1.00 95.56 109 ASP A N 1
ATOM 833 C CA . ASP A 1 109 ? 15.460 9.986 -11.095 1.00 95.56 109 ASP A CA 1
ATOM 834 C C . ASP A 1 109 ? 13.975 10.293 -10.856 1.00 95.56 109 ASP A C 1
ATOM 836 O O . ASP A 1 109 ? 13.208 9.445 -10.390 1.00 95.56 109 ASP A O 1
ATOM 840 N N . ALA A 1 110 ? 13.570 11.528 -11.154 1.00 95.81 110 ALA A N 1
ATOM 841 C CA . ALA A 1 110 ? 12.236 12.020 -10.828 1.00 95.81 110 ALA A CA 1
ATOM 842 C C . ALA A 1 110 ? 11.128 11.304 -11.612 1.00 95.81 110 ALA A C 1
ATOM 844 O O . ALA A 1 110 ? 10.057 11.061 -11.056 1.00 95.81 110 ALA A O 1
ATOM 845 N N . GLU A 1 111 ? 11.374 10.953 -12.875 1.00 95.62 111 GLU A N 1
ATOM 846 C CA . GLU A 1 111 ? 10.349 10.349 -13.728 1.00 95.62 111 GLU A CA 1
ATOM 847 C C . GLU A 1 111 ? 10.189 8.858 -13.427 1.00 95.62 111 GLU A C 1
ATOM 849 O O . GLU A 1 111 ? 9.062 8.387 -13.256 1.00 95.62 111 GLU A O 1
ATOM 854 N N . VAL A 1 112 ? 11.304 8.140 -13.250 1.00 95.31 112 VAL A N 1
ATOM 855 C CA . VAL A 1 112 ? 11.289 6.750 -12.765 1.00 95.31 112 VAL A CA 1
ATOM 856 C C . VAL A 1 112 ? 10.596 6.673 -11.401 1.00 95.31 112 VAL A C 1
ATOM 858 O O . VAL A 1 112 ? 9.746 5.810 -11.183 1.00 95.31 112 VAL A O 1
ATOM 861 N N . SER A 1 113 ? 10.894 7.610 -10.493 1.00 95.00 113 SER A N 1
ATOM 862 C CA . SER A 1 113 ? 10.248 7.670 -9.172 1.00 95.00 113 SER A CA 1
ATOM 863 C C . SER A 1 113 ? 8.747 7.947 -9.270 1.00 95.00 113 SER A C 1
ATOM 865 O O . SER A 1 113 ? 7.961 7.343 -8.538 1.00 95.00 113 SER A O 1
ATOM 867 N N . ARG A 1 114 ? 8.331 8.838 -10.179 1.00 96.25 114 ARG A N 1
ATOM 868 C CA . ARG A 1 114 ? 6.918 9.164 -10.408 1.00 96.25 114 ARG A CA 1
ATOM 869 C C . ARG A 1 114 ? 6.141 7.939 -10.886 1.00 96.25 114 ARG A C 1
ATOM 871 O O . ARG A 1 114 ? 5.111 7.615 -10.299 1.00 96.25 114 ARG A O 1
ATOM 878 N N . LEU A 1 115 ? 6.642 7.254 -11.915 1.00 96.25 115 LEU A N 1
ATOM 879 C CA . LEU A 1 115 ? 6.006 6.051 -12.454 1.00 96.25 115 LEU A CA 1
ATOM 880 C C . LEU A 1 115 ? 6.016 4.900 -11.445 1.00 96.25 115 LEU A C 1
ATOM 882 O O . LEU A 1 115 ? 5.005 4.217 -11.297 1.00 96.25 115 LEU A O 1
ATOM 886 N N . GLN A 1 116 ? 7.116 4.710 -10.710 1.00 96.06 116 GLN A N 1
ATOM 887 C CA . GLN A 1 116 ? 7.179 3.693 -9.662 1.00 96.06 116 GLN A CA 1
ATOM 888 C C . GLN A 1 116 ? 6.137 3.950 -8.569 1.00 96.06 116 GLN A C 1
ATOM 890 O O . GLN A 1 116 ? 5.430 3.027 -8.176 1.00 96.06 116 GLN A O 1
ATOM 895 N N . SER A 1 117 ? 5.989 5.203 -8.126 1.00 93.94 117 SER A N 1
ATOM 896 C CA . SER A 1 117 ? 4.965 5.580 -7.147 1.00 93.94 117 SER A CA 1
ATOM 897 C C . SER A 1 117 ? 3.554 5.307 -7.670 1.00 93.94 117 SER A C 1
ATOM 899 O O . SER A 1 117 ? 2.713 4.806 -6.930 1.00 93.94 117 SER A O 1
ATOM 901 N N . GLU A 1 118 ? 3.295 5.600 -8.945 1.00 96.06 118 GLU A N 1
ATOM 902 C CA . GLU A 1 118 ? 2.001 5.344 -9.583 1.00 96.06 118 GLU A CA 1
ATOM 903 C C . GLU A 1 118 ? 1.691 3.838 -9.651 1.00 96.06 118 GLU A C 1
ATOM 905 O O . GLU A 1 118 ? 0.587 3.410 -9.305 1.00 96.06 118 GLU A O 1
ATOM 910 N N . ILE A 1 119 ? 2.677 3.009 -10.010 1.00 95.81 119 ILE A N 1
ATOM 911 C CA . ILE A 1 119 ? 2.552 1.545 -9.967 1.00 95.81 119 ILE A CA 1
ATOM 912 C C . ILE A 1 119 ? 2.280 1.076 -8.534 1.00 95.81 119 ILE A C 1
ATOM 914 O O . ILE A 1 119 ? 1.327 0.325 -8.314 1.00 95.81 119 ILE A O 1
ATOM 918 N N . ASP A 1 120 ? 3.077 1.529 -7.565 1.00 93.81 120 ASP A N 1
ATOM 919 C CA . ASP A 1 120 ? 2.969 1.139 -6.156 1.00 93.81 120 ASP A CA 1
ATOM 920 C C . ASP A 1 120 ? 1.610 1.505 -5.554 1.00 93.81 120 ASP A C 1
ATOM 922 O O . ASP A 1 120 ? 1.077 0.750 -4.738 1.00 93.81 120 ASP A O 1
ATOM 926 N N . GLU A 1 121 ? 1.035 2.641 -5.951 1.00 91.12 121 GLU A N 1
ATOM 927 C CA . GLU A 1 121 ? -0.317 3.054 -5.575 1.00 91.12 121 GLU A CA 1
ATOM 928 C C . GLU A 1 121 ? -1.381 2.131 -6.174 1.00 91.12 121 GLU A C 1
ATOM 930 O O . GLU A 1 121 ? -2.240 1.632 -5.439 1.00 91.12 121 GLU A O 1
ATOM 935 N N . LEU A 1 122 ? -1.293 1.826 -7.473 1.00 93.81 122 LEU A N 1
ATOM 936 C CA . LEU A 1 122 ? -2.243 0.941 -8.158 1.00 93.81 122 LEU A CA 1
ATOM 937 C C . LEU A 1 122 ? -2.280 -0.460 -7.536 1.00 93.81 122 LEU A C 1
ATOM 939 O O . LEU A 1 122 ? -3.357 -1.047 -7.386 1.00 93.81 122 LEU A O 1
ATOM 943 N N . ILE A 1 123 ? -1.118 -0.979 -7.133 1.00 94.50 123 ILE A N 1
ATOM 944 C CA . ILE A 1 123 ? -0.973 -2.334 -6.585 1.00 94.50 123 ILE A CA 1
ATOM 945 C C . ILE A 1 123 ? -0.982 -2.375 -5.049 1.00 94.50 123 ILE A C 1
ATOM 947 O O . ILE A 1 123 ? -0.738 -3.434 -4.457 1.00 94.50 123 ILE A O 1
ATOM 951 N N . ARG A 1 124 ? -1.247 -1.251 -4.371 1.00 92.31 124 ARG A N 1
ATOM 952 C CA . ARG A 1 124 ? -1.270 -1.184 -2.902 1.00 92.31 124 ARG A CA 1
ATOM 953 C C . ARG A 1 124 ? -2.447 -1.975 -2.330 1.00 92.31 124 ARG A C 1
ATOM 955 O O . ARG A 1 124 ? -3.543 -1.964 -2.887 1.00 92.31 124 ARG A O 1
ATOM 962 N N . PHE A 1 125 ? -2.244 -2.635 -1.187 1.00 87.12 125 PHE A N 1
ATOM 963 C CA . PHE A 1 125 ? -3.303 -3.393 -0.505 1.00 87.12 125 PHE A CA 1
ATOM 964 C C . PHE A 1 125 ? -4.447 -2.502 -0.005 1.00 87.12 125 PHE A C 1
ATOM 966 O O . PHE A 1 125 ? -5.614 -2.852 -0.129 1.00 87.12 125 PHE A O 1
ATOM 973 N N . CYS A 1 126 ? -4.125 -1.346 0.563 1.00 83.81 126 CYS A N 1
ATOM 974 C CA . CYS A 1 126 ? -5.098 -0.376 1.047 1.00 83.81 126 CYS A CA 1
ATOM 975 C C . CYS A 1 126 ? -4.421 0.990 1.133 1.00 83.81 126 CYS A C 1
ATOM 977 O O . CYS A 1 126 ? -3.205 1.062 1.315 1.00 83.81 126 CYS A O 1
ATOM 979 N N . ASP A 1 127 ? -5.199 2.066 1.061 1.00 83.38 127 ASP A N 1
ATOM 980 C CA . ASP A 1 127 ? -4.710 3.380 1.455 1.00 83.38 127 ASP A CA 1
ATOM 981 C C . ASP A 1 127 ? -4.502 3.403 2.972 1.00 83.38 127 ASP A C 1
ATOM 983 O O . ASP A 1 127 ? -5.481 3.279 3.717 1.00 83.38 127 ASP A O 1
ATOM 987 N N . PRO A 1 128 ? -3.262 3.580 3.460 1.00 82.12 128 PRO A N 1
ATOM 988 C CA . PRO A 1 128 ? -2.982 3.591 4.894 1.00 82.12 128 PRO A CA 1
ATOM 989 C C . PRO A 1 128 ? -3.442 4.896 5.569 1.00 82.12 128 PRO A C 1
ATOM 991 O O . PRO A 1 128 ? -3.264 5.074 6.775 1.00 82.12 128 PRO A O 1
ATOM 994 N N . GLY A 1 129 ? -4.002 5.828 4.788 1.00 87.94 129 GLY A N 1
ATOM 995 C CA . GLY A 1 129 ? -4.398 7.161 5.219 1.00 87.94 129 GLY A CA 1
ATOM 996 C C . GLY A 1 129 ? -3.235 7.982 5.803 1.00 87.94 129 GLY A C 1
ATOM 997 O O . GLY A 1 129 ? -2.075 7.568 5.780 1.00 87.94 129 GLY A O 1
ATOM 998 N N . PRO A 1 130 ? -3.519 9.168 6.364 1.00 89.56 130 PRO A N 1
ATOM 999 C CA . PRO A 1 130 ? -2.491 10.067 6.899 1.00 89.56 130 PRO A CA 1
ATOM 1000 C C . PRO A 1 130 ? -1.825 9.554 8.187 1.00 89.56 130 PRO A C 1
ATOM 1002 O O . PRO A 1 130 ? -0.842 10.129 8.641 1.00 89.56 130 PRO A O 1
ATOM 1005 N N . SER A 1 131 ? -2.362 8.497 8.803 1.00 88.06 131 SER A N 1
ATOM 1006 C CA . SER A 1 131 ? -1.851 7.943 10.067 1.00 88.06 131 SER A CA 1
ATOM 1007 C C . SER A 1 131 ? -0.977 6.709 9.864 1.00 88.06 131 SER A C 1
ATOM 1009 O O . SER A 1 131 ? -0.492 6.163 10.854 1.00 88.06 131 SER A O 1
ATOM 1011 N N . GLY A 1 132 ? -0.804 6.235 8.625 1.00 89.25 132 GLY A N 1
ATOM 1012 C CA . GLY A 1 132 ? -0.063 4.999 8.374 1.00 89.25 132 GLY A CA 1
ATOM 1013 C C . GLY A 1 132 ? -0.727 3.778 9.024 1.00 89.25 132 GLY A C 1
ATOM 1014 O O . GLY A 1 132 ? -0.036 2.922 9.589 1.00 89.25 132 GLY A O 1
ATOM 1015 N N . LEU A 1 133 ? -2.063 3.759 9.066 1.00 90.31 133 LEU A N 1
ATOM 1016 C CA . LEU A 1 133 ? -2.848 2.693 9.681 1.00 90.31 133 LEU A CA 1
ATOM 1017 C C . LEU A 1 133 ? -3.422 1.798 8.591 1.00 90.31 133 LEU A C 1
ATOM 1019 O O . LEU A 1 133 ? -4.277 2.219 7.812 1.00 90.31 133 LEU A O 1
ATOM 1023 N N . ASP A 1 134 ? -2.968 0.551 8.576 1.00 88.38 134 ASP A N 1
ATOM 1024 C CA . ASP A 1 134 ? -3.434 -0.442 7.619 1.00 88.38 134 ASP A CA 1
ATOM 1025 C C . ASP A 1 134 ? -4.770 -1.065 8.043 1.00 88.38 134 ASP A C 1
ATOM 1027 O O . ASP A 1 134 ? -5.180 -1.047 9.211 1.00 88.38 134 ASP A O 1
ATOM 1031 N N . LYS A 1 135 ? -5.452 -1.685 7.077 1.00 87.94 135 LYS A N 1
ATOM 1032 C CA . LYS A 1 135 ? -6.590 -2.567 7.350 1.00 87.94 135 LYS A CA 1
ATOM 1033 C C . LYS A 1 135 ? -6.169 -3.637 8.365 1.00 87.94 135 LYS A C 1
ATOM 1035 O O . LYS A 1 135 ? -5.130 -4.276 8.227 1.00 87.94 135 LYS A O 1
ATOM 1040 N N . ASN A 1 136 ? -7.011 -3.843 9.369 1.00 88.31 136 ASN A N 1
ATOM 1041 C CA . ASN A 1 136 ? -6.823 -4.728 10.517 1.00 88.31 136 ASN A CA 1
ATOM 1042 C C . ASN A 1 136 ? -5.789 -4.305 11.573 1.00 88.31 136 ASN A C 1
ATOM 1044 O O . ASN A 1 136 ? -5.549 -5.068 12.516 1.00 88.31 136 ASN A O 1
ATOM 1048 N N . ASP A 1 137 ? -5.241 -3.087 11.516 1.00 89.75 137 ASP A N 1
ATOM 1049 C CA . ASP A 1 137 ? -4.454 -2.576 12.640 1.00 89.75 137 ASP A CA 1
ATOM 1050 C C . ASP A 1 137 ? -5.338 -2.375 13.884 1.00 89.75 137 ASP A C 1
ATOM 1052 O O . ASP A 1 137 ? -6.445 -1.834 13.819 1.00 89.75 137 ASP A O 1
ATOM 1056 N N . CYS A 1 138 ? -4.839 -2.811 15.045 1.00 91.69 138 CYS A N 1
ATOM 1057 C CA . CYS A 1 138 ? -5.490 -2.543 16.324 1.00 91.69 138 CYS A CA 1
ATOM 1058 C C . CYS A 1 138 ? -5.089 -1.157 16.826 1.00 91.69 138 CYS A C 1
ATOM 1060 O O . CYS A 1 138 ? -3.901 -0.841 16.954 1.00 91.69 138 CYS A O 1
ATOM 1062 N N . ILE A 1 139 ? -6.091 -0.362 17.164 1.00 95.25 139 ILE A N 1
ATOM 1063 C CA . ILE A 1 139 ? -5.944 1.000 17.655 1.00 95.25 139 ILE A CA 1
ATOM 1064 C C . ILE A 1 139 ? -6.718 1.176 18.956 1.00 95.25 139 ILE A C 1
ATOM 1066 O O . ILE A 1 139 ? -7.584 0.372 19.307 1.00 95.25 139 ILE A O 1
ATOM 1070 N N . GLU A 1 140 ? -6.411 2.240 19.675 1.00 95.25 140 GLU A N 1
ATOM 1071 C CA . GLU A 1 140 ? -7.220 2.734 20.778 1.00 95.25 140 GLU A CA 1
ATOM 1072 C C . GLU A 1 140 ? -7.847 4.067 20.391 1.00 95.25 140 GLU A C 1
ATOM 1074 O O . GLU A 1 140 ? -7.193 4.940 19.817 1.00 95.25 140 GLU A O 1
ATOM 1079 N N . VAL A 1 141 ? -9.132 4.201 20.699 1.00 96.25 141 VAL A N 1
ATOM 1080 C CA . VAL A 1 141 ? -9.887 5.425 20.454 1.00 96.25 141 VAL A CA 1
ATOM 1081 C C . VAL A 1 141 ? -9.604 6.419 21.572 1.00 96.25 141 VAL A C 1
ATOM 1083 O O . VAL A 1 141 ? -9.759 6.094 22.750 1.00 96.25 141 VAL A O 1
ATOM 1086 N N . THR A 1 142 ? -9.221 7.638 21.218 1.00 96.06 142 THR A N 1
ATOM 1087 C CA . THR A 1 142 ? -8.917 8.714 22.169 1.00 96.06 142 THR A CA 1
ATOM 1088 C C . THR A 1 142 ? -9.486 10.045 21.671 1.00 96.06 142 THR A C 1
ATOM 1090 O O . THR A 1 142 ? -9.920 10.155 20.529 1.00 96.06 142 THR A O 1
ATOM 1093 N N . GLY A 1 143 ? -9.537 11.062 22.536 1.00 95.38 143 GLY A N 1
ATOM 1094 C CA . GLY A 1 143 ? -9.833 12.437 22.109 1.00 95.38 143 GLY A CA 1
ATOM 1095 C C . GLY A 1 143 ? -11.278 12.733 21.686 1.00 95.38 143 GLY A C 1
ATOM 1096 O O . GLY A 1 143 ? -11.548 13.823 21.192 1.00 95.38 143 GLY A O 1
ATOM 1097 N N . LEU A 1 144 ? -12.243 11.824 21.882 1.00 95.44 144 LEU A N 1
ATOM 1098 C CA . LEU A 1 144 ? -13.640 12.115 21.543 1.00 95.44 144 LEU A CA 1
ATOM 1099 C C . LEU A 1 144 ? -14.309 13.000 22.599 1.00 95.44 144 LEU A C 1
ATOM 1101 O O . LEU A 1 144 ? -14.487 12.585 23.745 1.00 95.44 144 LEU A O 1
ATOM 1105 N N . GLU A 1 145 ? -14.740 14.190 22.184 1.00 94.00 145 GLU A N 1
ATOM 1106 C CA . GLU A 1 145 ? -15.419 15.172 23.042 1.00 94.00 145 GLU A CA 1
ATOM 1107 C C . GLU A 1 145 ? -16.951 15.135 22.936 1.00 94.00 145 GLU A C 1
ATOM 1109 O O . GLU A 1 145 ? -17.647 15.704 23.777 1.00 94.00 145 GLU A O 1
ATOM 1114 N N . SER A 1 146 ? -17.508 14.454 21.932 1.00 92.19 146 SER A N 1
ATOM 1115 C CA . SER A 1 146 ? -18.961 14.342 21.768 1.00 92.19 146 SER A CA 1
ATOM 1116 C C . SER A 1 146 ? -19.584 13.453 22.849 1.00 92.19 146 SER A C 1
ATOM 1118 O O . SER A 1 146 ? -18.983 12.464 23.265 1.00 92.19 146 SER A O 1
ATOM 1120 N N . GLU A 1 147 ? -20.817 13.743 23.278 1.00 89.94 147 GLU A N 1
ATOM 1121 C CA . GLU A 1 147 ? -21.539 12.906 24.258 1.00 89.94 147 GLU A CA 1
ATOM 1122 C C . GLU A 1 147 ? -21.636 11.437 23.827 1.00 89.94 147 GLU A C 1
ATOM 1124 O O . GLU A 1 147 ? -21.448 10.532 24.636 1.00 89.94 147 GLU A O 1
ATOM 1129 N N . SER A 1 148 ? -21.848 11.191 22.532 1.00 87.19 148 SER A N 1
ATOM 1130 C CA . SER A 1 148 ? -21.889 9.844 21.957 1.00 87.19 148 SER A CA 1
ATOM 1131 C C . SER A 1 148 ? -20.504 9.197 21.807 1.00 87.19 148 SER A C 1
ATOM 1133 O O . SER A 1 148 ? -20.395 7.967 21.762 1.00 87.19 148 SER A O 1
ATOM 1135 N N . GLY A 1 149 ? -19.444 10.006 21.732 1.00 88.06 149 GLY A N 1
ATOM 1136 C CA . GLY A 1 149 ? -18.063 9.586 21.503 1.00 88.06 149 GLY A CA 1
ATOM 1137 C C . GLY A 1 149 ? -17.283 9.299 22.784 1.00 88.06 149 GLY A C 1
ATOM 1138 O O . GLY A 1 149 ? -16.609 8.271 22.843 1.00 88.06 149 GLY A O 1
ATOM 1139 N N . LYS A 1 150 ? -17.446 10.127 23.826 1.00 93.56 150 LYS A N 1
ATOM 1140 C CA . LYS A 1 150 ? -16.809 9.990 25.151 1.00 93.56 150 LYS A CA 1
ATOM 1141 C C . LYS A 1 150 ? -16.790 8.561 25.714 1.00 93.56 150 LYS A C 1
ATOM 1143 O O . LYS A 1 150 ? -15.713 8.124 26.114 1.00 93.56 150 LYS A O 1
ATOM 1148 N N . PRO A 1 151 ? -17.896 7.783 25.710 1.00 94.00 151 PRO A N 1
ATOM 1149 C CA . PRO A 1 151 ? -17.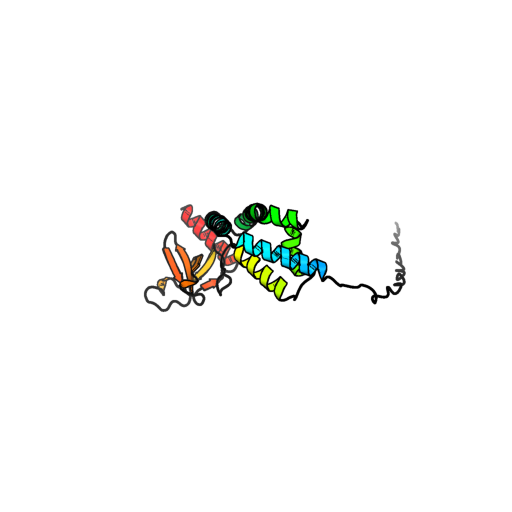888 6.417 26.249 1.00 94.00 151 PRO A CA 1
ATOM 1150 C C . PRO A 1 151 ? -17.088 5.411 25.406 1.00 94.00 151 PRO A C 1
ATOM 1152 O O . PRO A 1 151 ? -16.992 4.240 25.777 1.00 94.00 151 PRO A O 1
ATOM 1155 N N . ASN A 1 152 ? -16.566 5.815 24.246 1.00 93.88 152 ASN A N 1
ATOM 1156 C CA . ASN A 1 152 ? -15.693 4.988 23.419 1.00 93.88 152 ASN A CA 1
ATOM 1157 C C . ASN A 1 152 ? -14.208 5.343 23.588 1.00 93.88 152 ASN A C 1
ATOM 1159 O O . ASN A 1 152 ? -13.378 4.589 23.092 1.00 93.88 152 ASN A O 1
ATOM 1163 N N . ASN A 1 153 ? -13.860 6.417 24.306 1.00 95.12 153 ASN A N 1
ATOM 1164 C CA . ASN A 1 153 ? -12.464 6.703 24.635 1.00 95.12 153 ASN A CA 1
ATOM 1165 C C . ASN A 1 153 ? -11.881 5.580 25.512 1.00 95.12 153 ASN A C 1
ATOM 1167 O O . ASN A 1 153 ? -12.543 5.091 26.427 1.00 95.12 153 ASN A O 1
ATOM 1171 N N . GLY A 1 154 ? -10.656 5.149 25.209 1.00 93.44 154 GLY A N 1
ATOM 1172 C CA . GLY A 1 154 ? -9.986 4.009 25.843 1.00 93.44 154 GLY A CA 1
ATOM 1173 C C . GLY A 1 154 ? -10.461 2.638 25.345 1.00 93.44 154 GLY A C 1
ATOM 1174 O O . GLY A 1 154 ? -9.961 1.607 25.797 1.00 93.44 154 GLY A O 1
ATOM 1175 N N . LYS A 1 155 ? -11.429 2.579 24.417 1.00 93.69 155 LYS A N 1
ATOM 1176 C CA . LYS A 1 155 ? -11.813 1.309 23.791 1.00 93.69 155 LYS A CA 1
ATOM 1177 C C . LYS A 1 155 ? -10.849 0.959 22.669 1.00 93.69 155 LYS A C 1
ATOM 1179 O O . LYS A 1 155 ? -10.453 1.809 21.871 1.00 93.69 155 LYS A O 1
ATOM 1184 N N . LYS A 1 156 ? -10.522 -0.328 22.592 1.00 93.12 156 LYS A N 1
ATOM 1185 C CA . LYS A 1 156 ? -9.746 -0.896 21.493 1.00 93.12 156 LYS A CA 1
ATOM 1186 C C . LYS A 1 156 ? -10.655 -1.114 20.290 1.00 93.12 156 LYS A C 1
ATOM 1188 O O . LYS A 1 156 ? -11.796 -1.542 20.452 1.00 93.12 156 LYS A O 1
ATOM 1193 N N . ALA A 1 157 ? -10.146 -0.819 19.107 1.00 93.69 157 ALA A N 1
ATOM 1194 C CA . ALA A 1 157 ? -10.839 -1.029 17.849 1.00 93.69 157 ALA A CA 1
ATOM 1195 C C . ALA A 1 157 ? -9.882 -1.597 16.804 1.00 93.69 157 ALA A C 1
ATOM 1197 O O . ALA A 1 157 ? -8.664 -1.521 16.952 1.00 93.69 157 ALA A O 1
ATOM 1198 N N . VAL A 1 158 ? -10.446 -2.138 15.732 1.00 92.81 158 VAL A N 1
ATOM 1199 C CA . VAL A 1 158 ? -9.706 -2.630 14.572 1.00 92.81 158 VAL A CA 1
ATOM 1200 C C . VAL A 1 158 ? -10.055 -1.765 13.368 1.00 92.81 158 VAL A C 1
ATOM 1202 O O . VAL A 1 158 ? -11.236 -1.567 13.073 1.00 92.81 158 VAL A O 1
ATOM 1205 N N . VAL A 1 159 ? -9.045 -1.236 12.682 1.00 93.50 159 VAL A N 1
ATOM 1206 C CA . VAL A 1 159 ? -9.237 -0.451 11.457 1.00 93.50 159 VAL A CA 1
ATOM 1207 C C . VAL A 1 159 ? -9.808 -1.356 10.371 1.00 93.50 159 VAL A C 1
ATOM 1209 O O . VAL A 1 159 ? -9.274 -2.424 10.095 1.00 93.50 159 VAL A O 1
ATOM 1212 N N . THR A 1 160 ? -10.918 -0.945 9.770 1.00 92.44 160 THR A N 1
ATOM 1213 C CA . THR A 1 160 ? -11.572 -1.681 8.680 1.00 92.44 160 THR A CA 1
ATOM 1214 C C . THR A 1 160 ? -11.154 -1.109 7.331 1.00 92.44 160 THR A C 1
ATOM 1216 O O . THR A 1 160 ? -10.688 -1.855 6.475 1.00 92.44 160 THR A O 1
ATOM 1219 N N . LYS A 1 161 ? -11.266 0.213 7.152 1.00 91.94 161 LYS A N 1
ATOM 1220 C CA . LYS A 1 161 ? -10.823 0.916 5.939 1.00 91.94 161 LYS A CA 1
ATOM 1221 C C . LYS A 1 161 ? -10.598 2.406 6.188 1.00 91.94 161 LYS A C 1
ATOM 1223 O O . LYS A 1 161 ? -11.209 2.993 7.085 1.00 91.94 161 LYS A O 1
ATOM 1228 N N . TRP A 1 162 ? -9.766 3.030 5.362 1.00 93.94 162 TRP A N 1
ATOM 1229 C CA . TRP A 1 162 ? -9.693 4.485 5.244 1.00 93.94 162 TRP A CA 1
ATOM 1230 C C . TRP A 1 162 ? -10.791 4.988 4.296 1.00 93.94 162 TRP A C 1
ATOM 1232 O O . TRP A 1 162 ? -10.999 4.420 3.228 1.00 93.94 162 TRP A O 1
ATOM 1242 N N . MET A 1 163 ? -11.520 6.036 4.688 1.00 91.56 163 MET A N 1
ATOM 1243 C CA . MET A 1 163 ? -12.502 6.715 3.838 1.00 91.56 163 MET A CA 1
ATOM 1244 C C . MET A 1 163 ? -11.939 8.075 3.407 1.00 91.56 163 MET A C 1
ATOM 1246 O O . MET A 1 163 ? -12.139 9.061 4.133 1.00 91.56 163 MET A O 1
ATOM 1250 N N . PRO A 1 164 ? -11.261 8.156 2.244 1.00 89.81 164 PRO A N 1
ATOM 1251 C CA . PRO A 1 164 ? -10.639 9.395 1.780 1.00 89.81 164 PRO A CA 1
ATOM 1252 C C . PRO A 1 164 ? -11.665 10.517 1.583 1.00 89.81 164 PRO A C 1
ATOM 1254 O O . PRO A 1 164 ? -11.394 11.651 1.961 1.00 89.81 164 PRO A O 1
ATOM 1257 N N . GLU A 1 165 ? -12.883 10.194 1.130 1.00 91.12 165 GLU A N 1
ATOM 1258 C CA . GLU A 1 165 ? -13.974 11.164 0.933 1.00 91.12 165 GLU A CA 1
ATOM 1259 C C . GLU A 1 165 ? -14.338 11.948 2.203 1.00 91.12 165 GLU A C 1
ATOM 1261 O O . GLU A 1 165 ? -14.718 13.114 2.145 1.00 91.12 165 GLU A O 1
ATOM 1266 N N . LYS A 1 166 ? -14.239 11.300 3.370 1.00 93.25 166 LYS A N 1
ATOM 1267 C CA . LYS A 1 166 ? -14.607 11.889 4.667 1.00 93.25 166 LYS A CA 1
ATOM 1268 C C . LYS A 1 166 ? -13.393 12.317 5.485 1.00 93.25 166 LYS A C 1
ATOM 1270 O O . LYS A 1 166 ? -13.579 12.896 6.557 1.00 93.25 166 LYS A O 1
ATOM 1275 N N . GLY A 1 167 ? -12.185 11.967 5.043 1.00 93.94 167 GLY A N 1
ATOM 1276 C CA . GLY A 1 167 ? -10.965 12.089 5.836 1.00 93.94 167 GLY A CA 1
ATOM 1277 C C . GLY A 1 167 ? -11.047 11.335 7.170 1.00 93.94 167 GLY A C 1
ATOM 1278 O O . GLY A 1 167 ? -10.613 11.857 8.200 1.00 93.94 167 GLY A O 1
ATOM 1279 N N . ARG A 1 168 ? -11.671 10.146 7.195 1.00 96.56 168 ARG A N 1
ATOM 1280 C CA . ARG A 1 168 ? -11.919 9.364 8.426 1.00 96.56 168 ARG A CA 1
ATOM 1281 C C . ARG A 1 168 ? -11.618 7.882 8.236 1.00 96.56 168 ARG A C 1
ATOM 1283 O O . ARG A 1 168 ? -11.851 7.335 7.167 1.00 96.56 168 ARG A O 1
ATOM 1290 N N . TYR A 1 169 ? -11.188 7.213 9.300 1.00 96.12 169 TYR A N 1
ATOM 1291 C CA . TYR A 1 169 ? -11.093 5.754 9.342 1.00 96.12 169 TYR A CA 1
ATOM 1292 C C . TYR A 1 169 ? -12.409 5.151 9.808 1.00 96.12 169 TYR A C 1
ATOM 1294 O O . TYR A 1 169 ? -13.009 5.617 10.779 1.00 96.12 169 TYR A O 1
ATOM 1302 N N . GLU A 1 170 ? -12.832 4.085 9.143 1.00 95.38 170 GLU A N 1
ATOM 1303 C CA . GLU A 1 170 ? -13.834 3.167 9.664 1.00 95.38 170 GLU A CA 1
ATOM 1304 C C . GLU A 1 170 ? -13.147 2.184 10.610 1.00 95.38 170 GLU A C 1
ATOM 1306 O O . GLU A 1 170 ? -12.226 1.470 10.209 1.00 95.38 170 GLU A O 1
ATOM 1311 N N . VAL A 1 171 ? -13.574 2.151 11.869 1.00 95.38 171 VAL A N 1
ATOM 1312 C CA . VAL A 1 171 ? -13.036 1.245 12.885 1.00 95.38 171 VAL A CA 1
ATOM 1313 C C . VAL A 1 171 ? -14.146 0.415 13.515 1.00 95.38 171 VAL A C 1
ATOM 1315 O O . VAL A 1 171 ? -15.269 0.886 13.689 1.00 95.38 171 VAL A O 1
ATOM 1318 N N . ARG A 1 172 ? -13.815 -0.811 13.913 1.00 93.81 172 ARG A N 1
ATOM 1319 C CA . ARG A 1 172 ? -14.723 -1.770 14.549 1.00 93.81 172 ARG A CA 1
ATOM 1320 C C . ARG A 1 172 ? -14.320 -1.982 16.007 1.00 93.81 172 ARG A C 1
ATOM 1322 O O . ARG A 1 172 ? -13.224 -2.474 16.260 1.00 93.81 172 ARG A O 1
ATOM 1329 N N . ILE A 1 173 ? -15.168 -1.593 16.963 1.00 90.00 173 ILE A N 1
ATOM 1330 C CA . ILE A 1 173 ? -14.835 -1.605 18.409 1.00 90.00 173 ILE A CA 1
ATOM 1331 C C . ILE A 1 173 ? -15.189 -2.935 19.084 1.00 90.00 173 ILE A C 1
ATOM 1333 O O . ILE A 1 173 ? -14.421 -3.466 19.883 1.00 90.00 173 ILE A O 1
ATOM 1337 N N . SER A 1 174 ? -16.375 -3.473 18.815 1.00 80.69 174 SER A N 1
ATOM 1338 C CA . SER A 1 174 ? -16.855 -4.721 19.421 1.00 80.69 174 SER A CA 1
ATOM 1339 C C . SER A 1 174 ? -17.905 -5.331 18.505 1.00 80.69 174 SER A C 1
ATOM 1341 O O . SER A 1 174 ? -18.902 -4.664 18.227 1.00 80.69 174 SER A O 1
ATOM 1343 N N . GLY A 1 175 ? -17.661 -6.553 18.021 1.00 76.06 175 GLY A N 1
ATOM 1344 C CA . GLY A 1 175 ? -18.558 -7.270 17.107 1.00 76.06 175 GLY A CA 1
ATOM 1345 C C . GLY A 1 175 ? -18.955 -6.421 15.899 1.00 76.06 175 GLY A C 1
ATOM 1346 O O . GLY A 1 175 ? -18.119 -6.136 15.047 1.00 76.06 175 GLY A O 1
ATOM 1347 N N . ASP A 1 176 ? -20.207 -5.966 15.883 1.00 80.75 176 ASP A N 1
ATOM 1348 C CA . ASP A 1 176 ? -20.828 -5.256 14.758 1.00 80.75 176 ASP A CA 1
ATOM 1349 C C . ASP A 1 176 ? -20.858 -3.725 14.894 1.00 80.75 176 ASP A C 1
ATOM 1351 O O . ASP A 1 176 ? -21.447 -3.028 14.066 1.00 80.75 176 ASP A O 1
ATOM 1355 N N . LYS A 1 177 ? -20.230 -3.151 15.932 1.00 90.69 177 LYS A N 1
ATOM 1356 C CA . LYS A 1 177 ? -20.206 -1.689 16.093 1.00 90.69 177 LYS A CA 1
ATOM 1357 C C . LYS A 1 177 ? -19.070 -1.049 15.290 1.00 90.69 177 LYS A C 1
ATOM 1359 O O . LYS A 1 177 ? -17.912 -1.074 15.721 1.00 90.69 177 LYS A O 1
ATOM 1364 N N . PHE A 1 178 ? -19.438 -0.393 14.190 1.00 93.81 178 PHE A N 1
ATOM 1365 C CA . PHE A 1 178 ? -18.556 0.451 13.380 1.00 93.81 178 PHE A CA 1
ATOM 1366 C C . PHE A 1 178 ? -18.636 1.924 13.803 1.00 93.81 178 PHE A C 1
ATOM 1368 O O . PHE A 1 178 ? -19.713 2.438 14.108 1.00 93.81 178 PHE A O 1
ATOM 1375 N N . LEU A 1 179 ? -17.496 2.614 13.819 1.00 94.69 179 LEU A N 1
ATOM 1376 C CA . LEU A 1 179 ? -17.391 4.058 14.035 1.00 94.69 179 LEU A CA 1
ATOM 1377 C C . LEU A 1 179 ? -16.495 4.694 12.976 1.00 94.69 179 LEU A C 1
ATOM 1379 O O . LEU A 1 179 ? -15.507 4.107 12.551 1.00 94.69 179 LEU A O 1
ATOM 1383 N N . THR A 1 180 ? -16.805 5.936 12.606 1.00 96.19 180 THR A N 1
ATOM 1384 C CA . THR A 1 180 ? -15.985 6.728 11.683 1.00 96.19 180 THR A CA 1
ATOM 1385 C C . THR A 1 180 ? -15.214 7.799 12.445 1.00 96.19 180 THR A C 1
ATOM 1387 O O . THR A 1 180 ? -15.797 8.791 12.901 1.00 96.19 180 THR A O 1
ATOM 1390 N N . LEU A 1 181 ? -13.908 7.616 12.593 1.00 96.50 181 LEU A N 1
ATOM 1391 C CA . LEU A 1 181 ? -13.065 8.444 13.450 1.00 96.50 181 LEU A CA 1
ATOM 1392 C C . LEU A 1 181 ? -12.038 9.223 12.637 1.00 96.50 181 LEU A C 1
ATOM 1394 O O . LEU A 1 181 ? -11.568 8.776 11.595 1.00 96.50 181 LEU A O 1
ATOM 1398 N N . LYS A 1 182 ? -11.700 10.416 13.119 1.00 96.50 182 LYS A N 1
ATOM 1399 C CA . LYS A 1 182 ? -10.606 11.192 12.544 1.00 96.50 182 LYS A CA 1
ATOM 1400 C C . LYS A 1 182 ? -9.253 10.555 12.895 1.00 96.50 182 LYS A C 1
ATOM 1402 O O . LYS A 1 182 ? -9.149 9.981 13.978 1.00 96.50 182 LYS A O 1
ATOM 1407 N N . PRO A 1 183 ? -8.225 10.748 12.053 1.00 96.44 183 PRO A N 1
ATOM 1408 C CA . PRO A 1 183 ? -6.831 10.393 12.338 1.00 9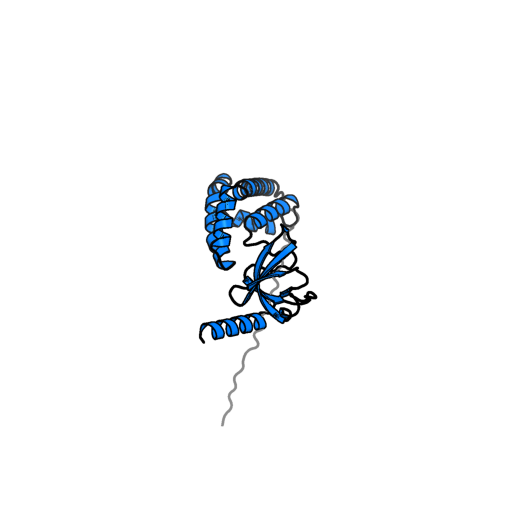6.44 183 PRO A CA 1
ATOM 1409 C C . PRO A 1 183 ? -6.348 10.782 13.746 1.00 96.44 183 PRO A C 1
ATOM 1411 O O . PRO A 1 183 ? -5.721 9.980 14.424 1.00 96.44 183 PRO A O 1
ATOM 1414 N N . GLU A 1 184 ? -6.693 11.992 14.204 1.00 96.81 184 GLU A N 1
ATOM 1415 C CA . GLU A 1 184 ? -6.277 12.557 15.502 1.00 96.81 184 GLU A CA 1
ATOM 1416 C C . GLU A 1 184 ? -6.834 11.810 16.728 1.00 96.81 184 GLU A C 1
ATOM 1418 O O . GLU A 1 184 ? -6.277 11.905 17.816 1.00 96.81 184 GLU A O 1
ATOM 1423 N N . ASN A 1 185 ? -7.905 11.033 16.543 1.00 96.00 185 ASN A N 1
ATOM 1424 C CA . ASN A 1 185 ? -8.607 10.309 17.608 1.00 96.00 185 ASN A CA 1
ATOM 1425 C C . ASN A 1 185 ? -8.205 8.826 17.684 1.00 96.00 185 ASN A C 1
ATOM 1427 O O . ASN A 1 185 ? -8.928 8.009 18.263 1.00 96.00 185 ASN A O 1
ATOM 1431 N N . LEU A 1 186 ? -7.096 8.458 17.035 1.00 96.19 186 LEU A N 1
ATOM 1432 C CA . LEU A 1 186 ? -6.614 7.086 16.925 1.00 96.19 186 LEU A CA 1
ATOM 1433 C C . LEU A 1 186 ? -5.187 6.988 17.455 1.00 96.19 186 LEU A C 1
ATOM 1435 O O . LEU A 1 186 ? -4.284 7.684 16.994 1.00 96.19 186 LEU A O 1
ATOM 1439 N N . ARG A 1 187 ? -4.968 6.062 18.387 1.00 95.00 187 ARG A N 1
ATOM 1440 C CA . ARG A 1 187 ? -3.640 5.708 18.894 1.00 95.00 187 ARG A CA 1
ATOM 1441 C C . ARG A 1 187 ? -3.271 4.306 18.424 1.00 95.00 187 ARG A C 1
ATOM 1443 O O . ARG A 1 187 ? -3.983 3.351 18.728 1.00 95.00 187 ARG A O 1
ATOM 1450 N N . LYS A 1 188 ? -2.161 4.165 17.692 1.00 93.62 188 LYS A N 1
ATOM 1451 C CA . LYS A 1 188 ? -1.645 2.851 17.273 1.00 93.62 188 LYS A CA 1
ATOM 1452 C C . LYS A 1 188 ? -1.201 2.064 18.505 1.00 93.62 188 LYS A C 1
ATOM 1454 O O . LYS A 1 188 ? -0.455 2.588 19.330 1.00 93.62 188 LYS A O 1
ATOM 1459 N N . LEU A 1 189 ? -1.669 0.824 18.634 1.00 91.50 189 LEU A N 1
ATOM 1460 C CA . LEU A 1 189 ? -1.266 -0.056 19.730 1.00 91.50 189 LEU A CA 1
ATOM 1461 C C . LEU A 1 189 ? 0.053 -0.757 19.397 1.00 91.50 189 LEU A C 1
ATOM 1463 O O . LEU A 1 189 ? 0.239 -1.241 18.275 1.00 91.50 189 LEU A O 1
ATOM 1467 N N . GLY A 1 190 ? 0.948 -0.850 20.383 1.00 89.75 190 GLY A N 1
ATOM 1468 C CA . GLY A 1 190 ? 2.172 -1.645 20.262 1.00 89.75 190 GLY A CA 1
ATOM 1469 C C . GLY A 1 190 ? 1.876 -3.149 20.237 1.00 89.75 190 GLY A C 1
ATOM 1470 O O . GLY A 1 190 ? 0.800 -3.586 20.647 1.00 89.75 190 GLY A O 1
ATOM 1471 N N . GLU A 1 191 ? 2.830 -3.972 19.797 1.00 85.50 191 GLU A N 1
ATOM 1472 C CA . GLU A 1 191 ? 2.638 -5.428 19.641 1.00 85.50 191 GLU A CA 1
ATOM 1473 C C . GLU A 1 191 ? 2.123 -6.127 20.910 1.00 85.50 191 GLU A C 1
ATOM 1475 O O . GLU A 1 191 ? 1.206 -6.945 20.849 1.00 85.50 191 GLU A O 1
ATOM 1480 N N . LEU A 1 192 ? 2.635 -5.749 22.086 1.00 85.25 192 LEU A N 1
ATOM 1481 C CA . LEU A 1 192 ? 2.173 -6.289 23.370 1.00 85.25 192 LEU A CA 1
ATOM 1482 C C . LEU A 1 192 ? 0.698 -5.958 23.653 1.00 85.25 192 LEU A C 1
ATOM 1484 O O . LEU A 1 192 ? -0.054 -6.789 24.167 1.00 85.25 192 LEU A O 1
ATOM 1488 N N . GLU A 1 193 ? 0.260 -4.746 23.319 1.00 87.69 193 GLU A N 1
ATOM 1489 C CA . GLU A 1 193 ? -1.127 -4.316 23.512 1.00 87.69 193 GLU A CA 1
ATOM 1490 C C . GLU A 1 193 ? -2.072 -4.969 22.497 1.00 87.69 193 GLU A C 1
ATOM 1492 O O . GLU A 1 193 ? -3.222 -5.275 22.858 1.00 87.69 193 GLU A O 1
ATOM 1497 N N . LYS A 1 194 ? -1.575 -5.217 21.273 1.00 85.56 194 LYS A N 1
ATOM 1498 C CA . LYS A 1 194 ? -2.248 -6.003 20.229 1.00 85.56 194 LYS A CA 1
ATOM 1499 C C . LYS A 1 194 ? -2.503 -7.427 20.721 1.00 85.56 194 LYS A C 1
ATOM 1501 O O . LYS A 1 194 ? -3.652 -7.864 20.724 1.00 85.56 194 LYS A O 1
ATOM 1506 N N . LEU A 1 195 ? -1.476 -8.108 21.240 1.00 85.81 195 LEU A N 1
ATOM 1507 C CA . LEU A 1 195 ? -1.595 -9.472 21.777 1.00 85.81 195 LEU A CA 1
ATOM 1508 C C . LEU A 1 195 ? -2.650 -9.563 22.881 1.00 85.81 195 LEU A C 1
ATOM 1510 O O . LEU A 1 195 ? -3.515 -10.435 22.839 1.00 85.81 195 LEU A O 1
ATOM 1514 N N . ARG A 1 196 ? -2.652 -8.614 23.824 1.00 86.75 196 ARG A N 1
ATOM 1515 C CA . ARG A 1 196 ? -3.680 -8.560 24.878 1.00 86.75 196 ARG A CA 1
ATOM 1516 C C . ARG A 1 196 ? -5.087 -8.332 24.320 1.00 86.75 196 ARG A C 1
ATOM 1518 O O . ARG A 1 196 ? -6.055 -8.813 24.900 1.00 86.75 196 ARG A O 1
ATOM 1525 N N . CYS A 1 197 ? -5.220 -7.571 23.231 1.00 76.81 197 CYS A N 1
ATOM 1526 C CA . CYS A 1 197 ? -6.509 -7.359 22.570 1.00 76.81 197 CYS A CA 1
ATOM 1527 C C . CYS A 1 197 ? -7.037 -8.660 21.957 1.00 76.81 197 CYS A C 1
ATOM 1529 O O . CYS A 1 197 ? -8.186 -9.023 22.197 1.00 76.81 197 CYS A O 1
ATOM 1531 N N . VAL A 1 198 ? -6.175 -9.379 21.235 1.00 81.88 198 VAL A N 1
ATOM 1532 C CA . VAL A 1 198 ? -6.516 -10.663 20.610 1.00 81.88 198 VAL A CA 1
ATOM 1533 C C . VAL A 1 198 ? -6.838 -11.717 21.669 1.00 81.88 198 VAL A C 1
ATOM 1535 O O . VAL A 1 198 ? -7.845 -12.403 21.547 1.00 81.88 198 VAL A O 1
ATOM 1538 N N . GLN A 1 199 ? -6.048 -11.806 22.746 1.00 84.44 199 GLN A N 1
ATOM 1539 C CA . GLN A 1 199 ? -6.313 -12.724 23.862 1.00 84.44 199 GLN A CA 1
ATOM 1540 C C . GLN A 1 199 ? -7.680 -12.473 24.503 1.00 84.44 199 GLN A C 1
ATOM 1542 O O . GLN A 1 199 ? -8.411 -13.421 24.776 1.00 84.44 199 GLN A O 1
ATOM 1547 N N . LYS A 1 200 ? -8.044 -11.201 24.711 1.00 80.81 200 LYS A N 1
ATOM 1548 C CA . LYS A 1 200 ? -9.350 -10.841 25.269 1.00 80.81 200 LYS A CA 1
ATOM 1549 C C . LYS A 1 200 ? -10.494 -11.220 24.323 1.00 80.81 200 LYS A C 1
ATOM 1551 O O . LYS A 1 200 ? -11.456 -11.829 24.771 1.00 80.81 200 LYS A O 1
ATOM 1556 N N . GLN A 1 201 ? -10.367 -10.916 23.030 1.00 74.00 201 GLN A N 1
ATOM 1557 C CA . GLN A 1 201 ? -11.374 -11.291 22.029 1.00 74.00 201 GLN A CA 1
ATOM 1558 C C . GLN A 1 20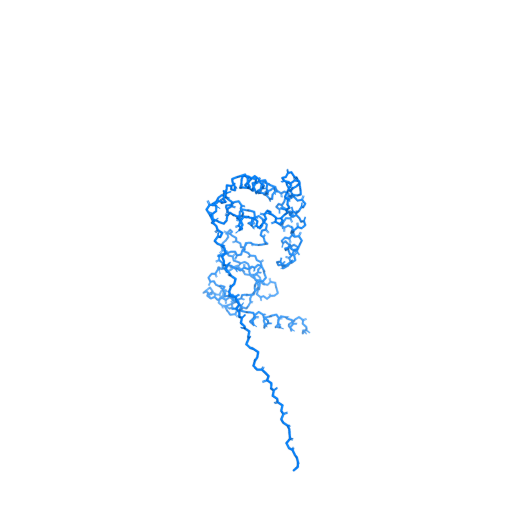1 ? -11.519 -12.811 21.899 1.00 74.00 201 GLN A C 1
ATOM 1560 O O . GLN A 1 201 ? -12.632 -13.315 21.815 1.00 74.00 201 GLN A O 1
ATOM 1565 N N . ALA A 1 202 ? -10.411 -13.555 21.929 1.00 80.25 202 ALA A N 1
ATOM 1566 C CA . ALA A 1 202 ? -10.444 -15.013 21.899 1.00 80.25 202 ALA A CA 1
ATOM 1567 C C . ALA A 1 202 ? -11.150 -15.590 23.137 1.00 80.25 202 ALA A C 1
ATOM 1569 O O . ALA A 1 202 ? -11.945 -16.515 23.004 1.00 80.25 202 ALA A O 1
ATOM 1570 N N . ALA A 1 203 ? -10.906 -15.026 24.326 1.00 83.06 203 ALA A N 1
ATOM 1571 C CA . ALA A 1 203 ? -11.595 -15.434 25.549 1.00 83.06 203 ALA A CA 1
ATOM 1572 C C . ALA A 1 203 ? -13.107 -15.152 25.496 1.00 83.06 203 ALA A C 1
ATOM 1574 O O . ALA A 1 203 ? -13.881 -15.979 25.958 1.00 83.06 203 ALA A O 1
ATOM 1575 N N . GLU A 1 204 ? -13.525 -14.029 24.903 1.00 78.44 204 GLU A N 1
ATOM 1576 C CA . GLU A 1 204 ? -14.946 -13.690 24.714 1.00 78.44 204 GLU A CA 1
ATOM 1577 C C . GLU A 1 204 ? -15.655 -14.618 23.712 1.00 78.44 204 GLU A C 1
ATOM 1579 O O . GLU A 1 204 ? -16.844 -14.860 23.862 1.00 78.44 204 GLU A O 1
ATOM 1584 N N . ILE A 1 205 ? -14.948 -15.153 22.708 1.00 78.81 205 ILE A N 1
ATOM 1585 C CA . ILE A 1 205 ? -15.513 -16.112 21.737 1.00 78.81 205 ILE A CA 1
ATOM 1586 C C . ILE A 1 205 ? -15.638 -17.524 22.335 1.00 78.81 205 ILE A C 1
ATOM 1588 O O . ILE A 1 205 ? -16.499 -18.294 21.917 1.00 78.81 205 ILE A O 1
ATOM 1592 N N . MET A 1 206 ? -14.757 -17.886 23.272 1.00 79.75 206 MET A N 1
ATOM 1593 C CA . MET A 1 206 ? -14.724 -19.221 23.887 1.00 79.75 206 MET A CA 1
ATOM 1594 C C . MET A 1 206 ? -15.615 -19.367 25.132 1.00 79.75 206 MET A C 1
ATOM 1596 O O . MET A 1 206 ? -15.759 -20.489 25.618 1.00 79.75 206 MET A O 1
ATOM 1600 N N . ALA A 1 207 ? -16.150 -18.268 25.668 1.00 73.44 207 ALA A N 1
ATOM 1601 C CA . ALA A 1 207 ? -17.016 -18.243 26.849 1.00 73.44 207 ALA A CA 1
ATOM 1602 C C . ALA A 1 207 ? -18.499 -18.333 26.467 1.00 73.44 207 ALA A C 1
ATOM 1604 O O . ALA A 1 207 ? -19.238 -19.020 27.207 1.00 73.44 207 ALA A O 1
#

Foldseek 3Di:
DDDDDDDDDDDDPPDDPPPPDDPPPPDDPPPCVVVVVLLLVLLVVLLVQLVDPVNLVVLVVLLVVDQDPVSLVVVLVVSSCVRSVVSCVVSVHDPCCNQPVCCPSVNPPPSSVVSNVSSCVSSPSADCAPLNNDAFFKKAFADDPDPVRVVRHRFIWGFHHQDPVVCWTWTGRDDPDTDTHHSVRIGGDDPVVVVVVVVVVVVVVVD

Secondary structure (DSSP, 8-state):
------------------------TT-----THHHHHHHHHHHHHHHHHHTSHHHHHHHHHHHHH-SSHHHHHHHHHHHHHHHHHHHHHHHT--HHHHHHHHHHHSTT-HHHHHHHHHHHHHT-SS--TTTT--TT-EEEE----STTTGGGTT-EEEEEEEEGGGTEEEEEEETTEEEEE-GGGEEEPPHHHHHHHHHHHHHHHH-

Organism: NCBI:txid327968

pLDDT: mean 87.23, std 12.69, range [47.06, 97.94]

Radius of gyration: 27.69 Å; chains: 1; bounding box: 78×52×67 Å